Protein AF-0000000068153071 (afdb_homodimer)

pLDDT: mean 97.36, std 2.37, range [86.06, 98.94]

Secondary structure (DSSP, 8-state):
-EEEEEEE-SSSS-EEEEEEE-PPTTSPPPPSSSSGGGSSEEEE-SHHHHHHT-EEEEE-GGGEEEEE-GGGEEEE--TTS-SEEEEETTT----EEEEEEGGGTEEEEEEEGGGBSS--HHHHHHS-EEEEBGGGTBTTS--S--TT-/-EEEEEEE-SSSS-EEEEEEE-PPTTSPPPPSSSSGGGSSEEEE-SHHHHHHT--EEEE-GGGEEEEE-GGGEEEE--TTS-SEEEEETTT----EEEEEEGGGTEEEEEEEGGGBSS--HHHHHHS-EEEEBGGGTBTTS--S--TT-

InterPro domains:
  IPR006913 CENP-V/GFA domain [PF04828] (4-122)
  IPR006913 CENP-V/GFA domain [PS51891] (5-140)
  IPR011057 Mss4-like superfamily [SSF51316] (1-135)
  IPR052355 Centromere protein V-like [PTHR28620] (2-134)

Sequence (298 aa):
MKKTYHGSCHCGAVRFSANLDLAPEGKRSEAPRPGVWWTTTFRCNCSSCLKTRFWKVFVTPEDFSLLSGEEALAEYRFGERMIRHVFCRHCGVHPLGSADFEIMGGPFHAVNIACLDDATDEELANAPIVYEDGRHDAWDRSPAVTSYLMKKTYHGSCHCGAVRFSANLDLAPEGKRSEAPRPGVWWTTTFRCNCSSCLKTRFWKVFVTPEDFSLLSGEEALAEYRFGERMIRHVFCRHCGVHPLGSADFEIMGGPFHAVNIACLDDATDEELANAPIVYEDGRHDAWDRSPAVTSYL

Organism: Rhizobium meliloti (strain 1021) (NCBI:txid266834)

Solvent-accessible surface area (backbone atoms only — not comparable to full-atom values): 15727 Å² total; per-residue (Å²): 64,66,42,81,43,41,29,34,36,77,80,55,61,32,30,32,38,33,51,45,57,51,39,37,84,93,51,52,54,83,52,92,48,83,65,71,64,50,73,41,30,36,36,36,58,18,70,63,32,36,40,39,48,47,41,29,34,54,32,47,61,90,33,47,42,80,72,42,31,73,87,41,49,40,73,35,65,56,92,88,52,66,48,46,32,36,19,32,73,68,63,28,29,51,48,37,32,34,39,69,39,73,90,67,74,32,60,34,33,35,37,24,63,55,21,39,70,70,67,51,71,64,48,54,50,47,34,42,73,45,51,24,18,44,65,73,74,34,76,91,37,59,51,95,73,58,83,63,102,64,65,42,82,43,42,30,34,36,77,81,55,59,31,29,32,38,33,52,45,58,50,38,35,84,93,50,52,52,83,52,92,48,83,64,71,63,48,72,41,29,38,37,39,57,17,70,64,34,36,39,39,47,45,41,31,34,55,32,47,60,91,32,48,42,79,73,41,32,73,88,42,48,40,73,37,64,56,94,88,52,66,48,47,33,35,19,31,72,68,63,28,28,51,45,37,34,35,39,70,40,73,91,69,74,33,60,34,33,35,36,24,62,54,20,40,72,71,66,50,70,63,48,53,50,46,35,41,72,46,49,23,19,44,65,73,73,34,75,89,39,59,52,94,72,59,82,63,102

Structure (mmCIF, N/CA/C/O backbone):
data_AF-0000000068153071-model_v1
#
loop_
_entity.id
_entity.type
_entity.pdbx_description
1 polymer 'CENP-V/GFA domain-containing protein'
#
loop_
_atom_site.group_PDB
_atom_site.id
_atom_site.type_symbol
_atom_site.label_atom_id
_atom_site.label_alt_id
_atom_site.label_comp_id
_atom_site.label_asym_id
_atom_site.label_entity_id
_atom_site.label_seq_id
_atom_site.pdbx_PDB_ins_code
_atom_site.Cartn_x
_atom_site.Cartn_y
_atom_site.Cartn_z
_atom_site.occupancy
_atom_site.B_iso_or_equiv
_atom_site.auth_seq_id
_atom_site.auth_comp_id
_atom_site.auth_asym_id
_atom_site.auth_atom_id
_atom_site.pdbx_PDB_model_num
ATOM 1 N N . MET A 1 1 ? 5.262 12.5 20.797 1 86.06 1 MET A N 1
ATOM 2 C CA . MET A 1 1 ? 6.238 13.57 20.594 1 86.06 1 MET A CA 1
ATOM 3 C C . MET A 1 1 ? 6.551 13.75 19.109 1 86.06 1 MET A C 1
ATOM 5 O O . MET A 1 1 ? 6.867 12.781 18.422 1 86.06 1 MET A O 1
ATOM 9 N N . LYS A 1 2 ? 6.418 14.969 18.734 1 93.25 2 LYS A N 1
ATOM 10 C CA . LYS A 1 2 ? 6.75 15.352 17.359 1 93.25 2 LYS A CA 1
ATOM 11 C C . LYS A 1 2 ? 8.25 15.211 17.094 1 93.25 2 LYS A C 1
ATOM 13 O O . LYS A 1 2 ? 9.062 15.625 17.922 1 93.25 2 LYS A O 1
ATOM 18 N N . LYS A 1 3 ? 8.656 14.578 16.062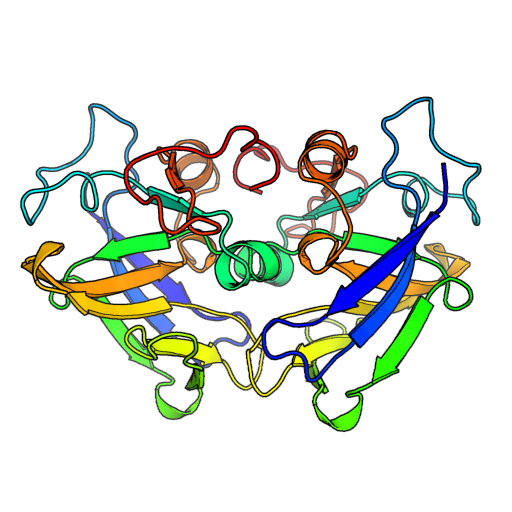 1 96.12 3 LYS A N 1
ATOM 19 C CA . LYS A 1 3 ? 10.055 14.477 15.664 1 96.12 3 LYS A CA 1
ATOM 20 C C . LYS A 1 3 ? 10.211 14.539 14.148 1 96.12 3 LYS A C 1
ATOM 22 O O . LYS A 1 3 ? 9.234 14.406 13.414 1 96.12 3 LYS A O 1
ATOM 27 N N . THR A 1 4 ? 11.469 14.867 13.742 1 98.44 4 THR A N 1
ATOM 28 C CA . THR A 1 4 ? 11.766 14.906 12.32 1 98.44 4 THR A CA 1
ATOM 29 C C . THR A 1 4 ? 12.023 13.5 11.781 1 98.44 4 THR A C 1
ATOM 31 O O . THR A 1 4 ? 12.852 12.766 12.32 1 98.44 4 THR A O 1
ATOM 34 N N . TYR A 1 5 ? 11.297 13.141 10.789 1 98.81 5 TYR A N 1
ATOM 35 C CA . TYR A 1 5 ? 11.516 11.906 10.047 1 98.81 5 TYR A CA 1
ATOM 36 C C . TYR A 1 5 ? 11.992 12.195 8.625 1 98.81 5 TYR A C 1
ATOM 38 O O . TYR A 1 5 ? 11.727 13.266 8.086 1 98.81 5 TYR A O 1
ATOM 46 N N . HIS A 1 6 ? 12.688 11.289 8.102 1 98.94 6 HIS A N 1
ATOM 47 C CA . HIS A 1 6 ? 13.062 11.297 6.695 1 98.94 6 HIS A CA 1
ATOM 48 C C . HIS A 1 6 ? 12.422 10.133 5.945 1 98.94 6 HIS A C 1
ATOM 50 O O . HIS A 1 6 ? 12.258 9.039 6.504 1 98.94 6 HIS A O 1
ATOM 56 N N . GLY A 1 7 ? 12.039 10.414 4.707 1 98.88 7 GLY A N 1
ATOM 57 C CA . GLY A 1 7 ? 11.422 9.383 3.885 1 98.88 7 GLY A CA 1
ATOM 58 C C . GLY A 1 7 ? 11.82 9.477 2.422 1 98.88 7 GLY A C 1
ATOM 59 O O . GLY A 1 7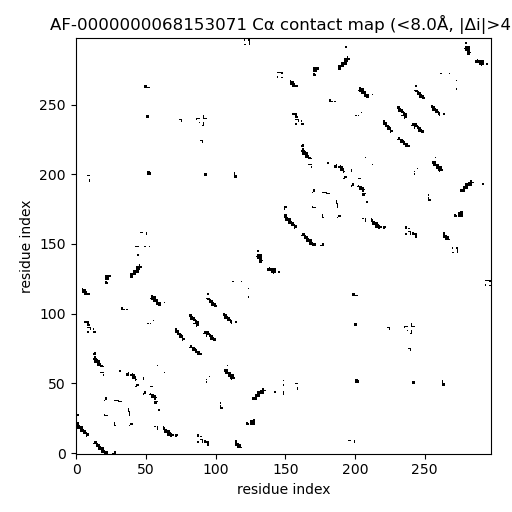 ? 12.477 10.43 2.01 1 98.88 7 GLY A O 1
ATOM 60 N N . SER A 1 8 ? 11.43 8.461 1.688 1 98.94 8 SER A N 1
ATOM 61 C CA . SER A 1 8 ? 11.734 8.398 0.261 1 98.94 8 SER A CA 1
ATOM 62 C C . SER A 1 8 ? 10.836 7.387 -0.449 1 98.94 8 SER A C 1
ATOM 64 O O . SER A 1 8 ? 10.195 6.559 0.198 1 98.94 8 SER A O 1
ATOM 66 N N . CYS A 1 9 ? 10.844 7.535 -1.775 1 98.94 9 CYS A N 1
ATOM 67 C CA . CYS A 1 9 ? 10.336 6.414 -2.559 1 98.94 9 CYS A CA 1
ATOM 68 C C . CYS A 1 9 ? 11.328 5.25 -2.547 1 98.94 9 CYS A C 1
ATOM 70 O O . CYS A 1 9 ? 12.32 5.285 -1.826 1 98.94 9 CYS A O 1
ATOM 72 N N . HIS A 1 10 ? 11.086 4.234 -3.254 1 98.94 10 HIS A N 1
ATOM 73 C CA . HIS A 1 10 ? 11.922 3.047 -3.135 1 98.94 10 HIS A CA 1
ATOM 74 C C . HIS A 1 10 ? 13.242 3.229 -3.877 1 98.94 10 HIS A C 1
ATOM 76 O O . HIS A 1 10 ? 14.297 2.809 -3.393 1 98.94 10 HIS A O 1
ATOM 82 N N . CYS A 1 11 ? 13.203 3.818 -5.098 1 98.88 11 CYS A N 1
ATOM 83 C CA . CYS A 1 11 ? 14.406 3.945 -5.91 1 98.88 11 CYS A CA 1
ATOM 84 C C . CYS A 1 11 ? 15.297 5.066 -5.391 1 98.88 11 CYS A C 1
ATOM 86 O O . CYS A 1 11 ? 16.453 5.188 -5.801 1 98.88 11 CYS A O 1
ATOM 88 N N . GLY A 1 12 ? 14.758 5.926 -4.59 1 98.75 12 GLY A N 1
ATOM 89 C CA . GLY A 1 12 ? 15.562 6.965 -3.967 1 98.75 12 GLY A CA 1
ATOM 90 C C . GLY A 1 12 ? 15.508 8.289 -4.711 1 98.75 12 GLY A C 1
ATOM 91 O O . GLY A 1 12 ? 16.078 9.281 -4.258 1 98.75 12 GLY A O 1
ATOM 92 N N . ALA A 1 13 ? 14.766 8.414 -5.797 1 98.88 13 ALA A N 1
ATOM 93 C CA . ALA A 1 13 ? 14.688 9.648 -6.57 1 98.88 13 ALA A CA 1
ATOM 94 C C . ALA A 1 13 ? 13.961 10.742 -5.781 1 98.88 13 ALA A C 1
ATOM 96 O O . ALA A 1 13 ? 14.336 11.914 -5.855 1 98.88 13 ALA A O 1
ATOM 97 N N . VAL A 1 14 ? 12.961 10.383 -5.055 1 98.94 14 VAL A N 1
ATOM 98 C CA . VAL A 1 14 ? 12.172 11.312 -4.258 1 98.94 14 VAL A CA 1
ATOM 99 C C . VAL A 1 14 ? 12.539 11.172 -2.781 1 98.94 14 VAL A C 1
ATOM 101 O O . VAL A 1 14 ? 12.484 10.07 -2.223 1 98.94 14 VAL A O 1
ATOM 104 N N . ARG A 1 15 ? 12.938 12.188 -2.166 1 98.94 15 ARG A N 1
ATOM 105 C CA . ARG A 1 15 ? 13.258 12.234 -0.743 1 98.94 15 ARG A CA 1
ATOM 106 C C . ARG A 1 15 ? 12.57 13.414 -0.062 1 98.94 15 ARG A C 1
ATOM 108 O O . ARG A 1 15 ? 12.453 14.492 -0.643 1 98.94 15 ARG A O 1
ATOM 115 N N . PHE A 1 16 ? 12.148 13.18 1.17 1 98.94 16 PHE A N 1
ATOM 116 C CA . PHE A 1 16 ? 11.469 14.242 1.912 1 98.94 16 PHE A CA 1
ATOM 117 C C . PHE A 1 16 ? 11.805 14.156 3.396 1 98.94 16 PHE A C 1
ATOM 119 O O . PHE A 1 16 ? 12.375 13.164 3.855 1 98.94 16 PHE A O 1
ATOM 126 N N . SER A 1 17 ? 11.562 15.211 4.113 1 98.94 17 SER A N 1
ATOM 127 C CA . SER A 1 17 ? 11.531 15.258 5.574 1 98.94 17 SER A CA 1
ATOM 128 C C . SER A 1 17 ? 10.195 15.789 6.082 1 98.94 17 SER A C 1
ATOM 130 O O . SER A 1 17 ? 9.539 16.578 5.406 1 98.94 17 SER A O 1
ATOM 132 N N . ALA A 1 18 ? 9.789 15.297 7.211 1 98.81 18 ALA A N 1
ATOM 133 C CA . ALA A 1 18 ? 8.539 15.734 7.828 1 98.81 18 ALA A CA 1
ATOM 134 C C . ALA A 1 18 ? 8.641 15.711 9.352 1 98.81 18 ALA A C 1
ATOM 136 O O . ALA A 1 18 ? 9.234 14.789 9.922 1 98.81 18 ALA A O 1
ATOM 137 N N . ASN A 1 19 ? 8.148 16.734 9.906 1 98.38 19 ASN A N 1
ATOM 138 C CA . ASN A 1 19 ? 7.914 16.719 11.344 1 98.38 19 ASN A CA 1
ATOM 139 C C . ASN A 1 19 ? 6.574 16.078 11.695 1 98.38 19 ASN A C 1
ATOM 141 O O . ASN A 1 19 ? 5.52 16.672 11.438 1 98.38 19 ASN A O 1
ATOM 145 N N . LEU A 1 20 ? 6.613 14.859 12.273 1 96.56 20 LEU A N 1
ATOM 146 C CA . LEU A 1 20 ? 5.43 14.055 12.531 1 96.56 20 LEU A CA 1
ATOM 147 C C . LEU A 1 20 ? 5.391 13.602 13.992 1 96.56 20 LEU A C 1
ATOM 149 O O . LEU A 1 20 ? 6.422 13.578 14.664 1 96.56 20 LEU A O 1
ATOM 153 N N . ASP A 1 21 ? 4.27 13.336 14.375 1 96.44 21 ASP A N 1
ATOM 154 C CA . ASP A 1 21 ? 4.039 12.711 15.672 1 96.44 21 ASP A CA 1
ATOM 155 C C . ASP A 1 21 ? 3.385 11.344 15.523 1 96.44 21 ASP A C 1
ATOM 157 O O . ASP A 1 21 ? 2.203 11.25 15.18 1 96.44 21 ASP A O 1
ATOM 161 N N . LEU A 1 22 ? 4.137 10.219 15.789 1 97 22 LEU A N 1
ATOM 162 C CA . LEU A 1 22 ? 3.617 8.859 15.68 1 97 22 LEU A CA 1
ATOM 163 C C . LEU A 1 22 ? 3.404 8.242 17.062 1 97 22 LEU A C 1
ATOM 165 O O . LEU A 1 22 ? 3.15 7.043 17.172 1 97 22 LEU A O 1
ATOM 169 N N . ALA A 1 23 ? 3.527 9.047 18.078 1 96.06 23 ALA A N 1
ATOM 170 C CA . ALA A 1 23 ? 3.379 8.531 19.438 1 96.06 23 ALA A CA 1
ATOM 171 C C . ALA A 1 23 ? 1.978 7.969 19.656 1 96.06 23 ALA A C 1
ATOM 173 O O . ALA A 1 23 ? 1.013 8.422 19.047 1 96.06 23 ALA A O 1
ATOM 174 N N . PRO A 1 24 ? 1.949 6.957 20.516 1 92.75 24 PRO A N 1
ATOM 175 C CA . PRO A 1 24 ? 0.624 6.422 20.844 1 92.75 24 PRO A CA 1
ATOM 176 C C . PRO A 1 24 ? -0.293 7.461 21.484 1 92.75 24 PRO A C 1
ATOM 178 O O . PRO A 1 24 ? 0.172 8.523 21.906 1 92.75 24 PRO A O 1
ATOM 181 N N . GLU A 1 25 ? -1.512 7.031 21.438 1 87.12 25 GLU A N 1
ATOM 182 C CA . GLU A 1 25 ? -2.504 7.891 22.078 1 87.12 25 GLU A CA 1
ATOM 183 C C . GLU A 1 25 ? -2.094 8.234 23.5 1 87.12 25 GLU A C 1
ATOM 185 O O . GLU A 1 25 ? -1.627 7.375 24.25 1 87.12 25 GLU A O 1
ATOM 190 N N . GLY A 1 26 ? -2.297 9.492 23.906 1 87.56 26 GLY A N 1
ATOM 191 C CA . GLY A 1 26 ? -1.958 9.945 25.234 1 87.56 26 GLY A CA 1
ATOM 192 C C . GLY A 1 26 ? -0.555 10.516 25.344 1 87.56 26 GLY A C 1
ATOM 193 O O . GLY A 1 26 ? -0.227 11.203 26.312 1 87.56 26 GLY A O 1
ATOM 194 N N . LYS A 1 27 ? 0.268 10.258 24.422 1 92.56 27 LYS A N 1
ATOM 195 C CA . LYS A 1 27 ? 1.644 10.742 24.438 1 92.56 27 LYS A CA 1
ATOM 196 C C . LYS A 1 27 ? 1.922 11.664 23.266 1 92.56 27 LYS A C 1
ATOM 198 O O . LYS A 1 27 ? 3.072 12.016 23 1 92.56 27 LYS A O 1
ATOM 203 N N . ARG A 1 28 ? 0.886 12 22.609 1 92.88 28 ARG A N 1
ATOM 204 C CA . ARG A 1 28 ? 1.016 12.82 21.406 1 92.88 28 ARG A CA 1
ATOM 205 C C . ARG A 1 28 ? 1.208 14.289 21.766 1 92.88 28 ARG A C 1
ATOM 207 O O . ARG A 1 28 ? 0.73 14.75 22.812 1 92.88 28 ARG A O 1
ATOM 214 N N . SER A 1 29 ? 1.901 14.93 20.859 1 94.31 29 SER A N 1
ATOM 215 C CA . SER A 1 29 ? 2.068 16.375 20.984 1 94.31 29 SER A CA 1
ATOM 216 C C . SER A 1 29 ? 0.762 17.109 20.719 1 94.31 29 SER A C 1
ATOM 218 O O . SER A 1 29 ? -0.196 16.516 20.219 1 94.31 29 SER A O 1
ATOM 220 N N . GLU A 1 30 ? 0.743 18.391 21.078 1 93.31 30 GLU A N 1
ATOM 221 C CA . GLU A 1 30 ? -0.398 19.234 20.75 1 93.31 30 GLU A CA 1
ATOM 222 C C . GLU A 1 30 ? -0.598 19.328 19.234 1 93.31 30 GLU A C 1
ATOM 224 O O . GLU A 1 30 ? 0.366 19.5 18.484 1 93.31 30 GLU A O 1
ATOM 229 N N . ALA A 1 31 ? -1.832 19.25 18.844 1 94.44 31 ALA A N 1
ATOM 230 C CA . ALA A 1 31 ? -2.158 19.359 17.422 1 94.44 31 ALA A CA 1
ATOM 231 C C . ALA A 1 31 ? -1.848 20.766 16.891 1 94.44 31 ALA A C 1
ATOM 233 O O . ALA A 1 31 ? -2.109 21.766 17.562 1 94.44 31 ALA A O 1
ATOM 234 N N . PRO A 1 32 ? -1.309 20.844 15.695 1 94.94 32 PRO A N 1
ATOM 235 C CA . PRO A 1 32 ? -0.985 22.172 15.141 1 94.94 32 PRO A CA 1
ATOM 236 C C . PRO A 1 32 ? -2.227 22.953 14.734 1 94.94 32 PRO A C 1
ATOM 238 O O . PRO A 1 32 ? -2.176 24.188 14.625 1 94.94 32 PRO A O 1
ATOM 241 N N . ARG A 1 33 ? -3.256 22.281 14.422 1 96.25 33 ARG A N 1
ATOM 242 C CA . ARG A 1 33 ? -4.562 22.844 14.086 1 96.25 33 ARG A CA 1
ATOM 243 C C . ARG A 1 33 ? -5.684 22.062 14.766 1 96.25 33 ARG A C 1
ATOM 245 O O . ARG A 1 33 ? -5.496 20.906 15.148 1 96.25 33 ARG A O 1
ATOM 252 N N . PRO A 1 34 ? -6.777 22.766 14.953 1 93.62 34 PRO A N 1
ATOM 253 C CA . PRO A 1 34 ? -7.902 22.016 15.523 1 93.62 34 PRO A CA 1
ATOM 254 C C . PRO A 1 34 ? -8.359 20.859 14.633 1 9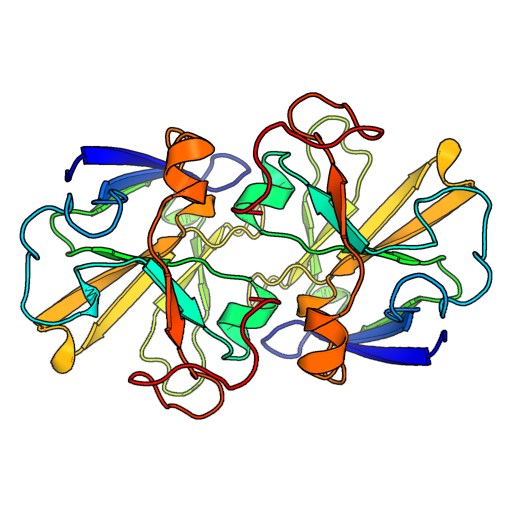3.62 34 PRO A C 1
ATOM 256 O O . PRO A 1 34 ? -8.188 20.922 13.414 1 93.62 34 PRO A O 1
ATOM 259 N N . GLY A 1 35 ? -8.914 19.812 15.273 1 91.31 35 GLY A N 1
ATOM 260 C CA . GLY A 1 35 ? -9.445 18.688 14.539 1 91.31 35 GLY A CA 1
ATOM 261 C C . GLY A 1 35 ? -8.711 17.391 14.82 1 91.31 35 GLY A C 1
ATOM 262 O O . GLY A 1 35 ? -7.539 17.406 15.211 1 91.31 35 GLY A O 1
ATOM 263 N N . VAL A 1 36 ? -9.297 16.297 14.562 1 89.94 36 VAL A N 1
ATOM 264 C CA . VAL A 1 36 ? -8.758 14.977 14.891 1 89.94 36 VAL A CA 1
ATOM 265 C C . VAL A 1 36 ? -7.703 14.578 13.852 1 89.94 36 VAL A C 1
ATOM 267 O O . VAL A 1 36 ? -6.883 13.695 14.102 1 89.94 36 VAL A O 1
ATOM 270 N N . TRP A 1 37 ? -7.68 15.266 12.766 1 93.5 37 TRP A N 1
ATOM 271 C CA . TRP A 1 37 ? -6.848 14.891 11.625 1 93.5 37 TRP A CA 1
ATOM 272 C C . TRP A 1 37 ? -5.367 15.094 11.945 1 93.5 37 TRP A C 1
ATOM 274 O O . TRP A 1 37 ? -4.504 14.477 11.32 1 93.5 37 TRP A O 1
ATOM 284 N N . TRP A 1 38 ? -5.129 15.844 13 1 94.62 38 TRP A N 1
ATOM 285 C CA . TRP A 1 38 ? -3.75 16.219 13.312 1 94.62 38 TRP A CA 1
ATOM 286 C C . TRP A 1 38 ? -3.229 15.414 14.5 1 94.62 38 TRP A C 1
ATOM 288 O O . TRP A 1 38 ? -2.119 15.656 14.984 1 94.62 38 TRP A O 1
ATOM 298 N N . THR A 1 39 ? -4.023 14.398 14.953 1 93.44 39 THR A N 1
ATOM 299 C CA . THR A 1 39 ? -3.682 13.75 16.219 1 93.44 39 THR A CA 1
ATOM 300 C C . THR A 1 39 ? -3.572 12.242 16.031 1 93.44 39 THR A C 1
ATOM 302 O O . THR A 1 39 ? -3.533 11.492 17.016 1 93.44 39 THR A O 1
ATOM 305 N N . THR A 1 40 ? -3.52 11.781 14.766 1 96.44 40 THR A N 1
ATOM 306 C CA . THR A 1 40 ? -3.521 10.344 14.531 1 96.44 40 THR A CA 1
ATOM 307 C C . THR A 1 40 ? -3.029 10.031 13.117 1 96.44 40 THR A C 1
ATOM 309 O O . THR A 1 40 ? -2.631 10.93 12.375 1 96.44 40 THR A O 1
ATOM 312 N N . THR A 1 41 ? -2.898 8.82 12.781 1 97.75 41 THR A N 1
ATOM 313 C CA . THR A 1 41 ? -2.748 8.344 11.406 1 97.75 41 THR A CA 1
ATOM 314 C C . THR A 1 41 ? -4.066 7.773 10.891 1 97.75 41 THR A C 1
ATOM 316 O O . THR A 1 41 ? -5.008 7.574 11.656 1 97.75 41 THR A O 1
ATOM 319 N N . PHE A 1 42 ? -4.086 7.586 9.523 1 98.44 42 PHE A N 1
ATOM 320 C CA . PHE A 1 42 ? -5.359 7.18 8.945 1 98.44 42 PHE A CA 1
ATOM 321 C C . PHE A 1 42 ? -5.164 6.059 7.93 1 98.44 42 PHE A C 1
ATOM 323 O O . PHE A 1 42 ? -4.199 6.074 7.16 1 98.44 42 PHE A O 1
ATOM 330 N N . ARG A 1 43 ? -6.102 5.156 7.934 1 98.69 43 ARG A N 1
ATOM 331 C CA . ARG A 1 43 ? -6.336 4.203 6.855 1 98.69 43 ARG A CA 1
ATOM 332 C C . ARG A 1 43 ? -7.777 4.277 6.359 1 98.69 43 ARG A C 1
ATOM 334 O O . ARG A 1 43 ? -8.703 4.43 7.156 1 98.69 43 ARG A O 1
ATOM 341 N N . CYS A 1 44 ? -7.93 4.242 5.078 1 98.5 44 CYS A N 1
ATOM 342 C CA . CYS A 1 44 ? -9.211 4.547 4.453 1 98.5 44 CYS A CA 1
ATOM 343 C C . CYS A 1 44 ? -9.609 3.451 3.469 1 98.5 44 CYS A C 1
ATOM 345 O O . CYS A 1 44 ? -8.75 2.838 2.834 1 98.5 44 CYS A O 1
ATOM 347 N N . ASN A 1 45 ? -10.922 3.256 3.264 1 98.69 45 ASN A N 1
ATOM 348 C CA . ASN A 1 45 ? -11.367 2.207 2.352 1 98.69 45 ASN A CA 1
ATOM 349 C C . ASN A 1 45 ? -11.828 2.781 1.017 1 98.69 45 ASN A C 1
ATOM 351 O O . ASN A 1 45 ? -12.531 2.109 0.257 1 98.69 45 ASN A O 1
ATOM 355 N N . CYS A 1 46 ? -11.523 4.023 0.719 1 98.12 46 CYS A N 1
ATOM 356 C CA . CYS A 1 46 ? -11.82 4.469 -0.639 1 98.12 46 CYS A CA 1
ATOM 357 C C . CYS A 1 46 ? -11.008 3.68 -1.659 1 98.12 46 CYS A C 1
ATOM 359 O O . CYS A 1 46 ? -10.031 3.016 -1.303 1 98.12 46 CYS A O 1
ATOM 361 N N . SER A 1 47 ? -11.352 3.762 -2.904 1 98.25 47 SER A N 1
ATOM 362 C CA . SER A 1 47 ? -10.766 2.889 -3.914 1 98.25 47 SER A CA 1
ATOM 363 C C . SER A 1 47 ? -9.273 3.158 -4.078 1 98.25 47 SER A C 1
ATOM 365 O O . SER A 1 47 ? -8.477 2.223 -4.188 1 98.25 47 SER A O 1
ATOM 367 N N . SER A 1 48 ? -8.867 4.402 -4.035 1 98.56 48 SER A N 1
ATOM 368 C CA . SER A 1 48 ? -7.461 4.738 -4.242 1 98.56 48 SER A CA 1
ATOM 369 C C . SER A 1 48 ? -6.613 4.316 -3.045 1 98.56 48 SER A C 1
ATOM 371 O O . SER A 1 48 ? -5.57 3.68 -3.213 1 98.56 48 SER A O 1
ATOM 373 N N . CYS A 1 49 ? -7.07 4.609 -1.834 1 98.62 49 CYS A N 1
ATOM 374 C CA . CYS A 1 49 ? -6.332 4.234 -0.633 1 98.62 49 CYS A CA 1
ATOM 375 C C . CYS A 1 49 ? -6.27 2.719 -0.488 1 98.62 49 CYS A C 1
ATOM 377 O O . CYS A 1 49 ? -5.25 2.176 -0.052 1 98.62 49 CYS A O 1
ATOM 379 N N . LEU A 1 50 ? -7.371 2.072 -0.834 1 98.69 50 LEU A N 1
ATOM 380 C CA . LEU A 1 50 ? -7.395 0.618 -0.722 1 98.69 50 LEU A CA 1
ATOM 381 C C . LEU A 1 50 ? -6.379 -0.018 -1.663 1 98.69 50 LEU A C 1
ATOM 383 O O . LEU A 1 50 ? -5.539 -0.813 -1.233 1 98.69 50 LEU A O 1
ATOM 387 N N . LYS A 1 51 ? -6.332 0.411 -2.912 1 98.88 51 LYS A N 1
ATOM 388 C CA . LYS A 1 51 ? -5.48 -0.216 -3.916 1 98.88 51 LYS A CA 1
ATOM 389 C C . LYS A 1 51 ? -4.012 0.115 -3.674 1 98.88 51 LYS A C 1
ATOM 391 O O . LYS A 1 51 ? -3.123 -0.607 -4.133 1 98.88 51 LYS A O 1
ATOM 396 N N . THR A 1 52 ? -3.744 1.208 -2.932 1 98.81 52 THR A N 1
ATOM 397 C CA . THR A 1 52 ? -2.367 1.576 -2.619 1 98.81 52 THR A CA 1
ATOM 398 C C . THR A 1 52 ? -2.027 1.221 -1.176 1 98.81 52 THR A C 1
ATOM 400 O O . THR A 1 52 ? -0.874 1.343 -0.756 1 98.81 52 THR A O 1
ATOM 403 N N . ARG A 1 53 ? -3.045 0.818 -0.469 1 98.75 53 ARG A N 1
ATOM 404 C CA . ARG A 1 53 ? -2.945 0.645 0.977 1 98.75 53 ARG A CA 1
ATOM 405 C C . ARG A 1 53 ? -2.18 1.798 1.615 1 98.75 53 ARG A C 1
ATOM 407 O O . ARG A 1 53 ? -1.252 1.576 2.396 1 98.75 53 ARG A O 1
ATOM 414 N N . PHE A 1 54 ? -2.613 2.969 1.252 1 98.88 54 PHE A N 1
ATOM 415 C CA . PHE A 1 54 ? -2.006 4.219 1.695 1 98.88 54 PHE A CA 1
ATOM 416 C C . PHE A 1 54 ? -2.223 4.422 3.189 1 98.88 54 PHE A C 1
ATOM 418 O O . PHE A 1 54 ? -3.342 4.289 3.686 1 98.88 54 PHE A O 1
ATOM 425 N N . TRP A 1 55 ? -1.156 4.652 3.904 1 98.88 55 TRP A N 1
ATOM 426 C CA . TRP A 1 55 ? -1.168 4.91 5.34 1 98.88 55 TRP A CA 1
ATOM 427 C C . TRP A 1 55 ? -0.685 6.324 5.641 1 98.88 55 TRP A C 1
ATOM 429 O O . TRP A 1 55 ? 0.519 6.594 5.625 1 98.88 55 TRP A O 1
ATOM 439 N N . LYS A 1 56 ? -1.661 7.234 5.934 1 98.5 56 LYS A N 1
ATOM 440 C CA . LYS A 1 56 ? -1.333 8.656 5.887 1 98.5 56 LYS A CA 1
ATOM 441 C C . LYS A 1 56 ? -1.337 9.266 7.285 1 98.5 56 LYS A C 1
ATOM 443 O O . LYS A 1 56 ? -2.061 8.805 8.172 1 98.5 56 LYS A O 1
ATOM 448 N N . VAL A 1 57 ? -0.576 10.273 7.461 1 98.5 57 VAL A N 1
ATOM 449 C CA . VAL A 1 57 ? -0.602 11.266 8.531 1 98.5 57 VAL A CA 1
ATOM 450 C C . VAL A 1 57 ? -0.583 12.672 7.93 1 98.5 57 VAL A C 1
ATOM 452 O O . VAL A 1 57 ? 0.128 12.93 6.957 1 98.5 57 VAL A O 1
ATOM 455 N N . PHE A 1 58 ? -1.355 13.5 8.445 1 98.31 58 PHE A N 1
ATOM 456 C CA . PHE A 1 58 ? -1.44 14.852 7.91 1 98.31 58 PHE A CA 1
ATOM 457 C C . PHE A 1 58 ? -0.427 15.766 8.586 1 98.31 58 PHE A C 1
ATOM 459 O O . PHE A 1 58 ? -0.264 15.719 9.812 1 98.31 58 PHE A O 1
ATOM 466 N N . VAL A 1 59 ? 0.198 16.578 7.801 1 98.38 59 VAL A N 1
ATOM 467 C CA . VAL A 1 59 ? 1.137 17.562 8.32 1 98.38 59 VAL A CA 1
ATOM 468 C C . VAL A 1 59 ? 0.909 18.906 7.625 1 98.38 59 VAL A C 1
ATOM 470 O O . VAL A 1 59 ? 0.466 18.953 6.477 1 98.38 59 VAL A O 1
ATOM 473 N N . THR A 1 60 ? 1.215 19.953 8.289 1 98.19 60 THR A N 1
ATOM 474 C CA . THR A 1 60 ? 1.151 21.281 7.699 1 98.19 60 THR A CA 1
ATOM 475 C C . THR A 1 60 ? 2.299 21.5 6.711 1 98.19 60 THR A C 1
ATOM 477 O O . THR A 1 60 ? 3.297 20.766 6.754 1 98.19 60 THR A O 1
ATOM 480 N N . PRO A 1 61 ? 2.148 22.438 5.797 1 98.25 61 PRO A N 1
ATOM 481 C CA . PRO A 1 61 ? 3.236 22.719 4.855 1 98.25 61 PRO A CA 1
ATOM 482 C C . PRO A 1 61 ? 4.551 23.047 5.555 1 98.25 61 PRO A C 1
ATOM 484 O O . PRO A 1 61 ? 5.625 22.703 5.059 1 98.25 61 PRO A O 1
ATOM 487 N N . GLU A 1 62 ? 4.527 23.641 6.738 1 97.81 62 GLU A N 1
ATOM 488 C CA . GLU A 1 62 ? 5.73 24.016 7.477 1 97.81 62 GLU A CA 1
ATOM 489 C C . GLU A 1 62 ? 6.449 22.781 8.023 1 97.81 62 GLU A C 1
ATOM 491 O O . GLU A 1 62 ? 7.648 22.844 8.305 1 97.81 62 GLU A O 1
ATOM 496 N N . ASP A 1 63 ? 5.707 21.719 8.148 1 98.31 63 ASP A N 1
ATOM 497 C CA . ASP A 1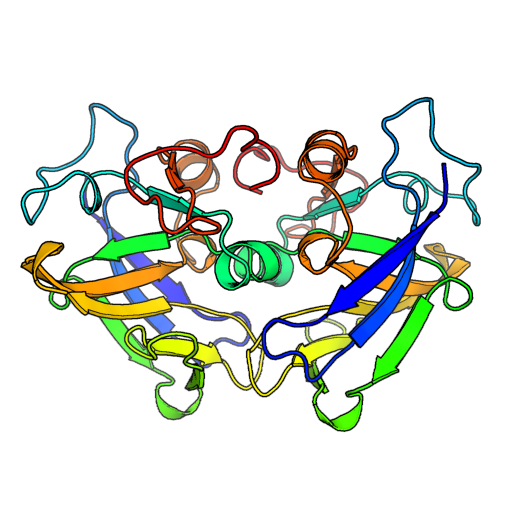 63 ? 6.254 20.5 8.742 1 98.31 63 ASP A CA 1
ATOM 498 C C . ASP A 1 63 ? 6.672 19.5 7.672 1 98.31 63 ASP A C 1
ATOM 500 O O . ASP A 1 63 ? 6.988 18.344 7.98 1 98.31 63 ASP A O 1
ATOM 504 N N . PHE A 1 64 ? 6.668 19.922 6.41 1 98.81 64 PHE A N 1
ATOM 505 C CA . PHE A 1 64 ? 7.055 19.047 5.316 1 98.81 64 PHE A CA 1
ATOM 506 C C . PHE A 1 64 ? 8.062 19.734 4.398 1 98.81 64 PHE A C 1
ATOM 508 O O . PHE A 1 64 ? 7.926 20.906 4.094 1 98.81 64 PHE A O 1
ATOM 515 N N . SER A 1 65 ? 9.07 18.938 3.926 1 98.88 65 SER A N 1
ATOM 516 C CA . SER A 1 65 ? 10.023 19.406 2.924 1 98.88 65 SER A CA 1
ATOM 517 C C . SER A 1 65 ? 10.336 18.328 1.903 1 98.88 65 SER A C 1
ATOM 519 O O . SER A 1 65 ? 10.766 17.234 2.27 1 98.88 65 SER A O 1
ATOM 521 N N . LEU A 1 66 ? 10.086 18.609 0.679 1 98.88 66 LEU A N 1
ATOM 522 C CA . LEU A 1 66 ? 10.617 17.781 -0.393 1 98.88 66 LEU A CA 1
ATOM 523 C C . LEU A 1 66 ? 12.094 18.047 -0.621 1 98.88 66 LEU A C 1
ATOM 525 O O . LEU A 1 66 ? 12.469 19.141 -1.056 1 98.88 66 LEU A O 1
ATOM 529 N N . LEU A 1 67 ? 12.875 17.141 -0.342 1 98.88 67 LEU A N 1
ATOM 530 C CA . LEU A 1 67 ? 14.32 17.328 -0.365 1 98.88 67 LEU A CA 1
ATOM 531 C C . LEU A 1 67 ? 14.875 17.141 -1.771 1 98.88 67 LEU A C 1
ATOM 533 O O . LEU A 1 67 ? 15.852 17.781 -2.156 1 98.88 67 LEU A O 1
ATOM 537 N N . SER A 1 68 ? 14.328 16.234 -2.568 1 98.81 68 SER A N 1
ATOM 538 C CA . SER A 1 68 ? 14.734 15.977 -3.947 1 98.81 68 SER A CA 1
ATOM 539 C C . SER A 1 68 ? 13.656 15.211 -4.707 1 98.81 68 SER A C 1
ATOM 541 O O . SER A 1 68 ? 12.789 14.586 -4.098 1 98.81 68 SER A O 1
ATOM 543 N N . GLY A 1 69 ? 13.672 15.344 -6.047 1 98.75 69 GLY A N 1
ATOM 544 C CA . GLY A 1 69 ? 12.93 14.438 -6.898 1 98.75 69 GLY A CA 1
ATOM 545 C C . GLY A 1 69 ? 11.594 14.992 -7.352 1 98.75 69 GLY A C 1
ATOM 546 O O . GLY A 1 69 ? 10.688 14.242 -7.711 1 98.75 69 GLY A O 1
ATOM 547 N N . GLU A 1 70 ? 11.461 16.266 -7.195 1 98.62 70 GLU A N 1
ATOM 548 C CA . GLU A 1 70 ? 10.227 16.859 -7.715 1 98.62 70 GLU A CA 1
ATOM 549 C C . GLU A 1 70 ? 9.977 16.438 -9.156 1 98.62 70 GLU A C 1
ATOM 551 O O . GLU A 1 70 ? 8.844 16.125 -9.531 1 98.62 70 GLU A O 1
ATOM 556 N N . GLU A 1 71 ? 11 16.328 -9.945 1 98.44 71 GLU A N 1
ATOM 557 C CA . GLU A 1 71 ? 10.891 16 -11.359 1 98.44 71 GLU A CA 1
ATOM 558 C C . GLU A 1 71 ? 10.531 14.531 -11.562 1 98.44 71 GLU A C 1
ATOM 560 O O . GLU A 1 71 ? 10.117 14.133 -12.648 1 98.44 71 GLU A O 1
ATOM 565 N N . ALA A 1 72 ? 10.703 13.75 -10.555 1 98.88 72 ALA A N 1
ATOM 566 C CA . ALA A 1 72 ? 10.414 12.32 -10.633 1 98.88 72 ALA A CA 1
ATOM 567 C C . ALA A 1 72 ? 8.969 12.031 -10.219 1 98.88 72 ALA A C 1
ATOM 569 O O . ALA A 1 72 ? 8.5 10.898 -10.344 1 98.88 72 ALA A O 1
ATOM 570 N N . LEU A 1 73 ? 8.266 13.039 -9.773 1 98.88 73 LEU A N 1
ATOM 571 C CA . LEU A 1 73 ? 6.898 12.836 -9.305 1 98.88 73 LEU A CA 1
ATOM 572 C C . LEU A 1 73 ? 5.906 12.969 -10.453 1 98.88 73 LEU A C 1
ATOM 574 O O . LEU A 1 73 ? 5.941 13.945 -11.203 1 98.88 73 LEU A O 1
ATOM 578 N N . ALA A 1 74 ? 5.145 11.961 -10.609 1 98.81 74 ALA A N 1
ATOM 579 C CA . ALA A 1 74 ? 3.961 12.039 -11.461 1 98.81 74 ALA A CA 1
ATOM 580 C C . ALA A 1 74 ? 2.717 12.367 -10.641 1 98.81 74 ALA A C 1
ATOM 582 O O . ALA A 1 74 ? 2.59 11.922 -9.5 1 98.81 74 ALA A O 1
ATOM 583 N N . GLU A 1 75 ? 1.854 13.109 -11.195 1 98.81 75 GLU A N 1
ATOM 584 C CA . GLU A 1 75 ? 0.633 13.531 -10.516 1 98.81 75 GLU A CA 1
ATOM 585 C C . GLU A 1 75 ? -0.579 12.758 -11.023 1 98.81 75 GLU A C 1
ATOM 587 O O . GLU A 1 75 ? -0.692 12.5 -12.227 1 98.81 75 GLU A O 1
ATOM 592 N N . TYR A 1 76 ? -1.438 12.398 -10.164 1 98.81 76 TYR A N 1
ATOM 593 C CA . TYR A 1 76 ? -2.705 11.742 -10.469 1 98.81 76 TYR A CA 1
ATOM 594 C C . TYR A 1 76 ? -3.84 12.336 -9.641 1 98.81 76 TYR A C 1
ATOM 596 O O . TYR A 1 76 ? -3.768 12.375 -8.414 1 98.81 76 TYR A O 1
ATOM 604 N N . ARG A 1 77 ? -4.836 12.789 -10.312 1 98.5 77 ARG A N 1
ATOM 605 C CA . ARG A 1 77 ? -6.035 13.32 -9.672 1 98.5 77 ARG A CA 1
ATOM 606 C C . ARG A 1 77 ? -7.285 12.586 -10.164 1 98.5 77 ARG A C 1
ATOM 608 O O . ARG A 1 77 ? -7.352 12.172 -11.32 1 98.5 77 ARG A O 1
ATOM 615 N N . PHE A 1 78 ? -8.25 12.531 -9.359 1 97.94 78 PHE A N 1
ATOM 616 C CA . PHE A 1 78 ? -9.492 11.859 -9.695 1 97.94 78 PHE A CA 1
ATOM 617 C C . PHE A 1 78 ? -10.664 12.453 -8.922 1 97.94 78 PHE A C 1
ATOM 619 O O . PHE A 1 78 ? -10.477 13.367 -8.109 1 97.94 78 PHE A O 1
ATOM 626 N N . GLY A 1 79 ? -11.859 11.883 -9.211 1 95.88 79 GLY A N 1
ATOM 627 C CA . GLY A 1 79 ? -13.023 12.453 -8.562 1 95.88 79 GLY A CA 1
ATOM 628 C C . GLY A 1 79 ? -13.172 13.945 -8.789 1 95.88 79 GLY A C 1
ATOM 629 O O . GLY A 1 79 ? -13.188 14.406 -9.93 1 95.88 79 GLY A O 1
ATOM 630 N N . GLU A 1 80 ? -13.234 14.711 -7.691 1 95.5 80 GLU A N 1
ATOM 631 C CA . GLU A 1 80 ? -13.352 16.156 -7.77 1 95.5 80 GLU A CA 1
ATOM 632 C C . GLU A 1 80 ? -12.016 16.812 -8.086 1 95.5 80 GLU A C 1
ATOM 634 O O . GLU A 1 80 ? -11.938 18.031 -8.258 1 95.5 80 GLU A O 1
ATOM 639 N N . ARG A 1 81 ? -11.008 16.047 -8.195 1 97.5 81 ARG A N 1
ATOM 640 C CA . ARG A 1 81 ? -9.672 16.438 -8.625 1 97.5 81 ARG A CA 1
ATOM 641 C C . ARG A 1 81 ? -9.086 17.5 -7.691 1 97.5 81 ARG A C 1
ATOM 643 O O . ARG A 1 81 ? -8.281 18.328 -8.109 1 97.5 81 ARG A O 1
ATOM 650 N N . MET A 1 82 ? -9.477 17.391 -6.355 1 96.69 82 MET A N 1
ATOM 651 C CA . MET A 1 82 ? -9.039 18.391 -5.375 1 96.69 82 MET A CA 1
ATOM 652 C C . MET A 1 82 ? -7.746 17.953 -4.699 1 96.69 82 MET A C 1
ATOM 654 O O . MET A 1 82 ? -7.02 18.781 -4.145 1 96.69 82 MET A O 1
ATOM 658 N N . ILE A 1 83 ? -7.555 16.672 -4.68 1 98.25 83 ILE A N 1
ATOM 659 C CA . ILE A 1 83 ? -6.379 16.156 -3.996 1 98.25 83 ILE A CA 1
ATOM 660 C C . ILE A 1 83 ? -5.285 15.844 -5.02 1 98.25 83 ILE A C 1
ATOM 662 O O . ILE A 1 83 ? -5.543 15.18 -6.027 1 98.25 83 ILE A O 1
ATOM 666 N N . ARG A 1 84 ? -4.164 16.375 -4.766 1 98.62 84 ARG A N 1
ATOM 667 C CA . ARG A 1 84 ? -2.979 16.062 -5.559 1 98.62 84 ARG A CA 1
ATOM 668 C C . ARG A 1 84 ? -2.281 14.812 -5.043 1 98.62 84 ARG A C 1
ATOM 670 O O . ARG A 1 84 ? -1.553 14.867 -4.047 1 98.62 84 ARG A O 1
ATOM 677 N N . HIS A 1 85 ? -2.506 13.734 -5.695 1 98.75 85 HIS A N 1
ATOM 678 C CA . HIS A 1 85 ? -1.734 12.523 -5.426 1 98.75 85 HIS A CA 1
ATOM 679 C C . HIS A 1 85 ? -0.489 12.453 -6.301 1 98.75 85 HIS A C 1
ATOM 681 O O . HIS A 1 85 ? -0.551 12.75 -7.5 1 98.75 85 HIS A O 1
ATOM 687 N N . VAL A 1 86 ? 0.606 12.07 -5.684 1 98.94 86 VAL A N 1
ATOM 688 C CA . VAL A 1 86 ? 1.798 11.93 -6.516 1 98.94 86 VAL A CA 1
ATOM 689 C C . VAL A 1 86 ? 2.461 10.578 -6.246 1 98.94 86 VAL A C 1
ATOM 691 O O . VAL A 1 86 ? 2.312 10.016 -5.16 1 98.94 86 VAL A O 1
ATOM 694 N N . PHE A 1 87 ? 3.184 10.109 -7.215 1 98.94 87 PHE A N 1
ATOM 695 C CA . PHE A 1 87 ? 3.975 8.891 -7.113 1 98.94 87 PHE A CA 1
ATOM 696 C C . PHE A 1 87 ? 5.246 8.992 -7.945 1 98.94 87 PHE A C 1
ATOM 698 O O . PHE A 1 87 ? 5.32 9.805 -8.875 1 98.94 87 PHE A O 1
ATOM 705 N N . CYS A 1 88 ? 6.242 8.289 -7.594 1 98.94 88 CYS A N 1
ATOM 706 C CA . CYS A 1 88 ? 7.5 8.281 -8.336 1 98.94 88 CYS A CA 1
ATOM 707 C C . CYS A 1 88 ? 7.328 7.586 -9.68 1 98.94 88 CYS A C 1
ATOM 709 O O . CYS A 1 88 ? 6.898 6.434 -9.742 1 98.94 88 CYS A O 1
ATOM 711 N N . ARG A 1 89 ? 7.727 8.172 -10.734 1 98.75 89 ARG A N 1
ATOM 712 C CA . ARG A 1 89 ? 7.535 7.633 -12.078 1 98.75 89 ARG A CA 1
ATOM 713 C C . ARG A 1 89 ? 8.469 6.457 -12.336 1 98.75 89 ARG A C 1
ATOM 715 O O . ARG A 1 89 ? 8.289 5.715 -13.305 1 98.75 89 ARG A O 1
ATOM 722 N N . HIS A 1 90 ? 9.469 6.328 -11.469 1 98.81 90 HIS A N 1
ATOM 723 C CA . HIS A 1 90 ? 10.469 5.289 -11.688 1 98.81 90 HIS A CA 1
ATOM 724 C C . HIS A 1 90 ? 10.094 4.004 -10.953 1 98.81 90 HIS A C 1
ATOM 726 O O . HIS A 1 90 ? 10.273 2.906 -11.484 1 98.81 90 HIS A O 1
ATOM 732 N N . CYS A 1 91 ? 9.555 4.176 -9.703 1 98.94 91 CYS A N 1
ATOM 733 C CA . CYS A 1 91 ? 9.328 2.971 -8.914 1 98.94 91 CYS A CA 1
ATOM 734 C C . CYS A 1 91 ? 7.863 2.848 -8.516 1 98.94 91 CYS A C 1
ATOM 736 O O . CYS A 1 91 ? 7.461 1.852 -7.914 1 98.94 91 CYS A O 1
ATOM 738 N N . GLY A 1 92 ? 7.059 3.803 -8.75 1 98.94 92 GLY A N 1
ATOM 739 C CA . GLY A 1 92 ? 5.617 3.729 -8.586 1 98.94 92 GLY A CA 1
ATOM 740 C C . GLY A 1 92 ? 5.164 4.023 -7.168 1 98.94 92 GLY A C 1
ATOM 741 O O . GLY A 1 92 ? 3.965 4.039 -6.883 1 98.94 92 GLY A O 1
ATOM 742 N N . VAL A 1 93 ? 6.078 4.297 -6.203 1 98.94 93 VAL A N 1
ATOM 743 C CA . VAL A 1 93 ? 5.738 4.496 -4.801 1 98.94 93 VAL A CA 1
ATOM 744 C C . VAL A 1 93 ? 5.047 5.848 -4.621 1 98.94 93 VAL A C 1
ATOM 746 O O . VAL A 1 93 ? 5.449 6.84 -5.238 1 98.94 93 VAL A O 1
ATOM 749 N N . HIS A 1 94 ? 4.031 5.867 -3.785 1 98.94 94 HIS A N 1
ATOM 750 C CA . HIS A 1 94 ? 3.271 7.055 -3.418 1 98.94 94 HIS A CA 1
ATOM 751 C C . HIS A 1 94 ? 3.779 7.652 -2.109 1 98.94 94 HIS A C 1
ATOM 753 O O . HIS A 1 94 ? 3.361 7.23 -1.027 1 98.94 94 HIS A O 1
ATOM 759 N N . PRO A 1 95 ? 4.609 8.68 -2.152 1 98.88 95 PRO A N 1
ATOM 760 C CA . PRO A 1 95 ? 5.168 9.172 -0.89 1 98.88 95 PRO A CA 1
ATOM 761 C C . PRO A 1 95 ? 4.211 10.109 -0.152 1 98.88 95 PRO A C 1
ATOM 763 O O . PRO A 1 95 ? 4.301 10.25 1.071 1 98.88 95 PRO A O 1
ATOM 766 N N . LEU A 1 96 ? 3.338 10.789 -0.942 1 98.69 96 LEU A N 1
ATOM 767 C CA . LEU A 1 96 ? 2.492 11.781 -0.286 1 98.69 96 LEU A CA 1
ATOM 768 C C . LEU A 1 96 ? 1.332 12.188 -1.188 1 98.69 96 LEU A C 1
ATOM 770 O O . LEU A 1 96 ? 1.311 11.844 -2.371 1 98.69 96 LEU A O 1
ATOM 774 N N . GLY A 1 97 ? 0.38 12.828 -0.651 1 98.62 97 GLY A N 1
ATOM 775 C CA . GLY A 1 97 ? -0.615 13.68 -1.285 1 98.62 97 GLY A CA 1
ATOM 776 C C . GLY A 1 97 ? -0.692 15.07 -0.674 1 98.62 97 GLY A C 1
ATOM 777 O O . GLY A 1 97 ? -0.1 15.32 0.376 1 98.62 97 GLY A O 1
ATOM 778 N N . SER A 1 98 ? -1.375 15.977 -1.36 1 98.81 98 SER A N 1
ATOM 779 C CA . SER A 1 98 ? -1.566 17.312 -0.812 1 98.81 98 SER A CA 1
ATOM 780 C C . SER A 1 98 ? -2.893 17.922 -1.268 1 98.81 98 SER A C 1
ATOM 782 O O . SER A 1 98 ? -3.408 17.562 -2.33 1 98.81 98 SER A O 1
ATOM 784 N N . ALA A 1 99 ? -3.367 18.719 -0.471 1 98.56 99 ALA A N 1
ATOM 785 C CA . ALA A 1 99 ? -4.598 19.438 -0.768 1 98.56 99 ALA A CA 1
ATOM 786 C C . ALA A 1 99 ? -4.695 20.719 0.057 1 98.56 99 ALA A C 1
ATOM 788 O O . ALA A 1 99 ? -3.803 21.031 0.851 1 98.56 99 ALA A O 1
ATOM 789 N N . ASP A 1 100 ? -5.684 21.531 -0.286 1 98.44 100 ASP A N 1
ATOM 790 C CA . ASP A 1 100 ? -6.047 22.75 0.432 1 98.44 100 ASP A CA 1
ATOM 791 C C . ASP A 1 100 ? -7.535 22.75 0.78 1 98.44 100 ASP A C 1
ATOM 793 O O . ASP A 1 100 ? -8.375 23.094 -0.06 1 98.44 100 ASP A O 1
ATOM 797 N N . PHE A 1 101 ? -7.867 22.328 1.993 1 97.25 101 PHE A N 1
ATOM 798 C CA . PHE A 1 101 ? -9.258 22.266 2.439 1 97.25 101 PHE A CA 1
ATOM 799 C C . PHE A 1 101 ? -9.492 23.203 3.615 1 97.25 101 PHE A C 1
ATOM 801 O O . PHE A 1 101 ? -8.727 23.188 4.586 1 97.25 101 PHE A O 1
ATOM 808 N N . GLU A 1 102 ? -10.523 23.859 3.623 1 96.81 102 GLU A N 1
ATOM 809 C CA . GLU A 1 102 ? -10.898 24.75 4.719 1 96.81 102 GLU A CA 1
ATOM 810 C C . GLU A 1 102 ? -11.094 23.984 6.016 1 96.81 102 GLU A C 1
ATOM 812 O O . GLU A 1 102 ? -10.656 24.422 7.082 1 96.81 102 GLU A O 1
ATOM 817 N N . ILE A 1 103 ? -11.711 22.844 5.977 1 94.56 103 ILE A N 1
ATOM 818 C CA . ILE A 1 103 ? -12.023 22.047 7.156 1 94.56 103 ILE A CA 1
ATOM 819 C C . ILE A 1 103 ? -10.727 21.578 7.82 1 94.56 103 ILE A C 1
ATOM 821 O O . ILE A 1 103 ? -10.711 21.266 9.016 1 94.56 103 ILE A O 1
ATOM 825 N N . MET A 1 104 ? -9.641 21.594 7.062 1 96.06 104 MET A N 1
ATOM 826 C CA . MET A 1 104 ? -8.336 21.203 7.586 1 96.06 104 MET A CA 1
ATOM 827 C C . MET A 1 104 ? -7.527 22.422 8.016 1 96.06 104 MET A C 1
ATOM 829 O O . MET A 1 104 ? -6.379 22.281 8.445 1 96.06 104 MET A O 1
ATOM 833 N N . GLY A 1 105 ? -8.117 23.578 7.844 1 97.12 105 GLY A N 1
ATOM 834 C CA . GLY A 1 105 ? -7.441 24.812 8.211 1 97.12 105 GLY A CA 1
ATOM 835 C C . GLY A 1 105 ? -6.535 25.344 7.117 1 97.12 105 GLY A C 1
ATOM 836 O O . GLY A 1 105 ? -5.688 26.203 7.363 1 97.12 105 GLY A O 1
ATOM 837 N N . GLY A 1 106 ? -6.625 24.797 5.918 1 97.81 106 GLY A N 1
ATOM 838 C CA . GLY A 1 106 ? -5.797 25.25 4.812 1 97.81 106 GLY A CA 1
ATOM 839 C C . GLY A 1 106 ? -4.984 24.125 4.176 1 97.81 106 GLY A C 1
ATOM 840 O O . GLY A 1 106 ? -5.414 22.969 4.16 1 97.81 106 GLY A O 1
ATOM 841 N N . PRO A 1 107 ? -3.852 24.5 3.584 1 98.56 107 PRO A N 1
ATOM 842 C CA . PRO A 1 107 ? -3.023 23.516 2.887 1 98.56 107 PRO A CA 1
ATOM 843 C C . PRO A 1 107 ? -2.41 22.484 3.832 1 98.56 107 PRO A C 1
ATOM 845 O O . PRO A 1 107 ? -2.086 22.812 4.977 1 98.56 107 PRO A O 1
ATOM 848 N N . PHE A 1 108 ? -2.217 21.266 3.314 1 98.69 108 PHE A N 1
ATOM 849 C CA . PHE A 1 108 ? -1.581 20.188 4.074 1 98.69 108 PHE A CA 1
ATOM 850 C C . PHE A 1 108 ? -1 19.141 3.139 1 98.69 108 PHE A C 1
ATOM 852 O O . PHE A 1 108 ? -1.265 19.156 1.936 1 98.69 108 PHE A O 1
ATOM 859 N N . HIS A 1 109 ? -0.18 18.344 3.699 1 98.81 109 HIS A N 1
ATOM 860 C CA . HIS A 1 109 ? 0.285 17.109 3.068 1 98.81 109 HIS A CA 1
ATOM 861 C C . HIS A 1 109 ? -0.233 15.883 3.811 1 98.81 109 HIS A C 1
ATOM 863 O O . HIS A 1 109 ? -0.321 15.883 5.039 1 98.81 109 HIS A O 1
ATOM 869 N N . ALA A 1 110 ? -0.6 14.914 3.117 1 98.81 110 ALA A N 1
ATOM 870 C CA . ALA A 1 110 ? -0.781 13.547 3.615 1 98.81 110 ALA A CA 1
ATOM 871 C C . ALA A 1 110 ? 0.45 12.695 3.334 1 98.81 110 ALA A C 1
ATOM 873 O O . ALA A 1 110 ? 0.648 12.234 2.207 1 98.81 110 ALA A O 1
ATOM 874 N N . VAL A 1 111 ? 1.229 12.461 4.34 1 98.94 111 VAL A N 1
ATOM 875 C CA . VAL A 1 111 ? 2.475 11.719 4.191 1 98.94 111 VAL A CA 1
ATOM 876 C C . VAL A 1 111 ? 2.207 10.219 4.359 1 98.94 111 VAL A C 1
ATOM 878 O O . VAL A 1 111 ? 1.526 9.812 5.301 1 98.94 111 VAL A O 1
ATOM 881 N N . ASN A 1 112 ? 2.723 9.453 3.432 1 98.94 112 ASN A N 1
ATOM 882 C CA . ASN A 1 112 ? 2.699 8 3.584 1 98.94 112 ASN A CA 1
ATOM 883 C C . ASN A 1 112 ? 3.732 7.527 4.602 1 98.94 112 ASN A C 1
ATOM 885 O O . ASN A 1 112 ? 4.93 7.492 4.305 1 98.94 112 ASN A O 1
ATOM 889 N N . ILE A 1 113 ? 3.291 7.082 5.738 1 98.75 113 ILE A N 1
ATOM 890 C CA . ILE A 1 113 ? 4.266 6.852 6.797 1 98.75 113 ILE A CA 1
ATOM 891 C C . ILE A 1 113 ? 5.012 5.543 6.539 1 98.75 113 ILE A C 1
ATOM 893 O O . ILE A 1 113 ? 6.059 5.289 7.137 1 98.75 113 ILE A O 1
ATOM 897 N N . ALA A 1 114 ? 4.555 4.73 5.582 1 98.81 114 ALA A N 1
ATOM 898 C CA . ALA A 1 114 ? 5.285 3.537 5.156 1 98.81 114 ALA A CA 1
ATOM 899 C C . ALA A 1 114 ? 6.543 3.91 4.375 1 98.81 114 ALA A C 1
ATOM 901 O O . ALA A 1 114 ? 7.41 3.066 4.148 1 98.81 114 ALA A O 1
ATOM 902 N N . CYS A 1 115 ? 6.625 5.133 3.986 1 98.94 115 CYS A N 1
ATOM 903 C CA . CYS A 1 115 ? 7.762 5.59 3.199 1 98.94 115 CYS A CA 1
ATOM 904 C C . CYS A 1 115 ? 8.844 6.176 4.098 1 98.94 115 CYS A C 1
ATOM 906 O O . CYS A 1 115 ? 9.898 6.59 3.613 1 98.94 115 CYS A O 1
ATOM 908 N N . LEU A 1 116 ? 8.602 6.219 5.402 1 98.88 116 LEU A N 1
ATOM 909 C CA . LEU A 1 116 ? 9.617 6.73 6.312 1 98.88 116 LEU A CA 1
ATOM 910 C C . LEU A 1 116 ? 10.805 5.777 6.398 1 98.88 116 LEU A C 1
ATOM 912 O O . LEU A 1 116 ? 10.625 4.562 6.539 1 98.88 116 LEU A O 1
ATOM 916 N N . ASP A 1 117 ? 11.914 6.355 6.305 1 98.75 117 ASP A N 1
ATOM 917 C CA . ASP A 1 117 ? 13.133 5.547 6.273 1 98.75 117 ASP A CA 1
ATOM 918 C C . ASP A 1 117 ? 13.688 5.34 7.68 1 98.75 117 ASP A C 1
ATOM 920 O O . ASP A 1 117 ? 14.5 4.438 7.91 1 98.75 117 ASP A O 1
ATOM 924 N N . ASP A 1 118 ? 13.305 6.191 8.578 1 98.56 118 ASP A N 1
ATOM 925 C CA . ASP A 1 118 ? 13.953 6.137 9.883 1 98.56 118 ASP A CA 1
ATOM 926 C C . ASP A 1 118 ? 12.93 5.93 11 1 98.56 118 ASP A C 1
ATOM 928 O O . ASP A 1 118 ? 13.203 6.215 12.164 1 98.56 118 ASP A O 1
ATOM 932 N N . ALA A 1 119 ? 11.648 5.594 10.742 1 98.31 119 ALA A N 1
ATOM 933 C CA . ALA A 1 119 ? 10.711 5.098 11.742 1 98.31 119 ALA A CA 1
ATOM 934 C C . ALA A 1 119 ? 11.008 3.646 12.102 1 98.31 119 ALA A C 1
ATOM 936 O O . ALA A 1 119 ? 11.289 2.824 11.227 1 98.31 119 ALA A O 1
ATOM 937 N N . THR A 1 120 ? 10.969 3.301 13.336 1 97.69 120 THR A N 1
ATOM 938 C CA . THR A 1 120 ? 11.172 1.916 13.742 1 97.69 120 THR A CA 1
ATOM 939 C C . THR A 1 120 ? 9.906 1.095 13.531 1 97.69 120 THR A C 1
ATOM 941 O O . THR A 1 120 ? 8.812 1.65 13.422 1 97.69 120 THR A O 1
ATOM 944 N N . ASP A 1 121 ? 10.109 -0.199 13.484 1 98.06 121 ASP A N 1
ATOM 945 C CA . ASP A 1 121 ? 8.961 -1.096 13.391 1 98.06 121 ASP A CA 1
ATOM 946 C C . ASP A 1 121 ? 7.996 -0.87 14.555 1 98.06 121 ASP A C 1
ATOM 948 O O . ASP A 1 121 ? 6.777 -0.903 14.367 1 98.06 121 ASP A O 1
ATOM 952 N N . GLU A 1 122 ? 8.562 -0.635 15.703 1 97.12 122 GLU A N 1
ATOM 953 C CA . GLU A 1 122 ? 7.742 -0.411 16.891 1 97.12 122 GLU A CA 1
ATOM 954 C C . GLU A 1 122 ? 6.953 0.89 16.781 1 97.12 122 GLU A C 1
ATOM 956 O O . GLU A 1 122 ? 5.801 0.961 17.219 1 97.12 122 GLU A O 1
ATOM 961 N N . GLU A 1 123 ? 7.582 1.916 16.281 1 97.12 123 GLU A N 1
ATOM 962 C CA . GLU A 1 123 ? 6.867 3.174 16.094 1 97.12 123 GLU A CA 1
ATOM 963 C C . GLU A 1 123 ? 5.676 2.992 15.156 1 97.12 123 GLU A C 1
ATOM 965 O O . GLU A 1 123 ? 4.578 3.471 15.438 1 97.12 123 GLU A O 1
ATOM 970 N N . LEU A 1 124 ? 5.902 2.26 14.078 1 98.25 124 LEU A N 1
ATOM 971 C CA . LEU A 1 124 ? 4.824 2.023 13.117 1 98.25 124 LEU A CA 1
ATOM 972 C C . LEU A 1 124 ? 3.736 1.148 13.727 1 98.25 124 LEU A C 1
ATOM 974 O O . LEU A 1 124 ? 2.547 1.428 13.562 1 98.25 124 LEU A O 1
ATOM 978 N N . ALA A 1 125 ? 4.137 0.155 14.477 1 97.69 125 ALA A N 1
ATOM 979 C CA . ALA A 1 125 ? 3.193 -0.788 15.07 1 97.69 125 ALA A CA 1
ATOM 980 C C . ALA A 1 125 ? 2.336 -0.108 16.125 1 97.69 125 ALA A C 1
ATOM 982 O O . ALA A 1 125 ? 1.182 -0.489 16.344 1 97.69 125 ALA A O 1
ATOM 983 N N . ASN A 1 126 ? 2.9 0.915 16.734 1 96.44 126 ASN A N 1
ATOM 984 C CA . ASN A 1 126 ? 2.211 1.54 17.859 1 96.44 126 ASN A CA 1
ATOM 985 C C . ASN A 1 126 ? 1.508 2.828 17.438 1 96.44 126 ASN A C 1
ATOM 987 O O . ASN A 1 126 ? 0.827 3.459 18.25 1 96.44 126 ASN A O 1
ATOM 991 N N . ALA A 1 127 ? 1.683 3.244 16.172 1 96.94 127 ALA A N 1
ATOM 992 C CA . ALA A 1 127 ? 0.999 4.449 15.711 1 96.94 127 ALA A CA 1
ATOM 993 C C . ALA A 1 127 ? -0.516 4.273 15.766 1 96.94 127 ALA A C 1
ATOM 995 O O . ALA A 1 127 ? -1.054 3.283 15.266 1 96.94 127 ALA A O 1
ATOM 996 N N . PRO A 1 128 ? -1.228 5.191 16.438 1 96.5 128 PRO A N 1
ATOM 997 C CA . PRO A 1 128 ? -2.688 5.078 16.438 1 96.5 128 PRO A CA 1
ATOM 998 C C . PRO A 1 128 ? -3.297 5.242 15.047 1 96.5 128 PRO A C 1
ATOM 1000 O O . PRO A 1 128 ? -2.791 6.02 14.234 1 96.5 128 PRO A O 1
ATOM 1003 N N . ILE A 1 129 ? -4.375 4.504 14.82 1 97.69 129 ILE A N 1
ATOM 1004 C CA . ILE A 1 129 ? -5.012 4.527 13.508 1 97.69 129 ILE A CA 1
ATOM 1005 C C . ILE A 1 129 ? -6.496 4.848 13.656 1 97.69 129 ILE A C 1
ATOM 1007 O O . ILE A 1 129 ? -7.199 4.215 14.453 1 97.69 129 ILE A O 1
ATOM 1011 N N . VAL A 1 130 ? -6.922 5.832 12.953 1 97.56 130 VAL A N 1
ATOM 1012 C CA . VAL A 1 130 ? -8.344 6.051 12.695 1 97.56 130 VAL A CA 1
ATOM 1013 C C . VAL A 1 130 ? -8.695 5.559 11.297 1 97.56 130 VAL A C 1
ATOM 1015 O O . VAL A 1 130 ? -7.992 5.859 10.328 1 97.56 130 VAL A O 1
ATOM 1018 N N . TYR A 1 131 ? -9.742 4.781 11.219 1 98.44 131 TYR A N 1
ATOM 1019 C CA . TYR A 1 131 ? -10.203 4.27 9.938 1 98.44 131 TYR A CA 1
ATOM 1020 C C . TYR A 1 131 ? -11.289 5.164 9.352 1 98.44 131 TYR A C 1
ATOM 1022 O O . TYR A 1 131 ? -12.172 5.625 10.078 1 98.44 131 TYR A O 1
ATOM 1030 N N . GLU A 1 132 ? -11.148 5.449 8.047 1 98.12 132 GLU A N 1
ATOM 1031 C CA . GLU A 1 132 ? -12.109 6.312 7.363 1 98.12 132 GLU A CA 1
ATOM 1032 C C . GLU A 1 132 ? -12.898 5.539 6.309 1 98.12 132 GLU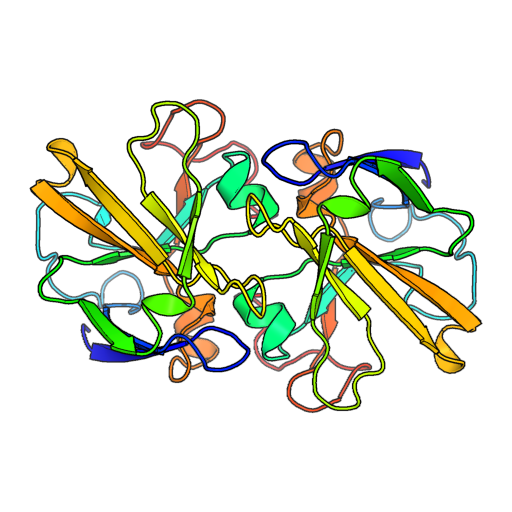 A C 1
ATOM 1034 O O . GLU A 1 132 ? -12.336 4.711 5.59 1 98.12 132 GLU A O 1
ATOM 1039 N N . ASP A 1 133 ? -14.211 5.82 6.234 1 98.5 133 ASP A N 1
ATOM 1040 C CA . ASP A 1 133 ? -15.062 5.238 5.199 1 98.5 133 ASP A CA 1
ATOM 1041 C C . ASP A 1 133 ? -15.133 6.145 3.973 1 98.5 133 ASP A C 1
ATOM 1043 O O . ASP A 1 133 ? -16.203 6.684 3.654 1 98.5 133 ASP A O 1
ATOM 1047 N N . GLY A 1 134 ? -13.984 6.211 3.299 1 97.56 134 GLY A N 1
ATOM 1048 C CA . GLY A 1 134 ? -13.906 7.031 2.1 1 97.56 134 GLY A CA 1
ATOM 1049 C C . GLY A 1 134 ? -14.727 6.484 0.947 1 97.56 134 GLY A C 1
ATOM 1050 O O . GLY A 1 134 ? -15.133 7.234 0.059 1 97.56 134 GLY A O 1
ATOM 1051 N N . ARG A 1 135 ? -14.977 5.219 0.979 1 97.88 135 ARG A N 1
ATOM 1052 C CA . ARG A 1 135 ? -15.789 4.594 -0.059 1 97.88 135 ARG A CA 1
ATOM 1053 C C . ARG A 1 135 ? -17.172 5.219 -0.118 1 97.88 135 ARG A C 1
ATOM 1055 O O . ARG A 1 135 ? -17.75 5.352 -1.197 1 97.88 135 ARG A O 1
ATOM 1062 N N . HIS A 1 136 ? -17.656 5.688 1.025 1 97.56 136 HIS A N 1
ATOM 1063 C CA . HIS A 1 136 ? -18.984 6.285 1.089 1 97.56 136 HIS A CA 1
ATOM 1064 C C . HIS A 1 136 ? -18.906 7.766 1.44 1 97.56 136 HIS A C 1
ATOM 1066 O O . HIS A 1 136 ? -19.875 8.336 1.962 1 97.56 136 HIS A O 1
ATOM 1072 N N . ASP A 1 137 ? -17.75 8.344 1.295 1 95 137 ASP A N 1
ATOM 1073 C CA . ASP A 1 137 ? -17.5 9.75 1.597 1 95 137 ASP A CA 1
ATOM 1074 C C . ASP A 1 137 ? -17.875 10.07 3.041 1 95 137 ASP A C 1
ATOM 1076 O O . ASP A 1 137 ? -18.422 11.141 3.324 1 95 137 ASP A O 1
ATOM 1080 N N . ALA A 1 138 ? -17.734 9.102 3.92 1 95.44 138 ALA A N 1
ATOM 1081 C CA . ALA A 1 138 ? -17.984 9.266 5.352 1 95.44 138 ALA A CA 1
ATOM 1082 C C . ALA A 1 138 ? -16.672 9.328 6.129 1 95.44 138 ALA A C 1
ATOM 1084 O O . ALA A 1 138 ? -16.203 8.312 6.648 1 95.44 138 ALA A O 1
ATOM 1085 N N . TRP A 1 139 ? -16.172 10.477 6.375 1 92.62 139 TRP A N 1
ATOM 1086 C CA . TRP A 1 139 ? -14.82 10.711 6.871 1 92.62 139 TRP A CA 1
ATOM 1087 C C . TRP A 1 139 ? -14.805 10.773 8.398 1 92.62 139 TRP A C 1
ATOM 1089 O O . TRP A 1 139 ? -13.734 10.797 9.008 1 92.62 139 TRP A O 1
ATOM 1099 N N . ASP A 1 140 ? -15.945 10.758 8.977 1 91.19 140 ASP A N 1
ATOM 1100 C CA . ASP A 1 140 ? -16.078 10.891 10.43 1 91.19 140 ASP A CA 1
ATOM 1101 C C . ASP A 1 140 ? -16.406 9.555 11.078 1 91.19 140 ASP A C 1
ATOM 1103 O O . ASP A 1 140 ? -16.719 9.492 12.273 1 91.19 140 ASP A O 1
ATOM 1107 N N . ARG A 1 141 ? -16.406 8.477 10.188 1 95.62 141 ARG A N 1
ATOM 1108 C CA . ARG A 1 141 ? -16.719 7.172 10.766 1 95.62 141 ARG A CA 1
ATOM 1109 C C . ARG A 1 141 ? -15.875 6.07 10.133 1 95.62 141 ARG A C 1
ATOM 1111 O O . ARG A 1 141 ? -15.367 6.234 9.016 1 95.62 141 ARG A O 1
ATOM 1118 N N . SER A 1 142 ? -15.812 4.973 10.867 1 97.75 142 SER A N 1
ATOM 1119 C CA . SER A 1 142 ? -15.07 3.799 10.414 1 97.75 142 SER A CA 1
ATOM 1120 C C . SER A 1 142 ? -15.945 2.895 9.555 1 97.75 142 SER A C 1
ATOM 1122 O O . SER A 1 142 ? -17.156 2.779 9.789 1 97.75 142 SER A O 1
ATOM 1124 N N . PRO A 1 143 ? -15.391 2.273 8.555 1 98.12 143 PRO A N 1
ATOM 1125 C CA . PRO A 1 143 ? -16.141 1.202 7.902 1 98.12 143 PRO A CA 1
ATOM 1126 C C . PRO A 1 143 ? -16.453 0.043 8.844 1 98.12 143 PRO A C 1
ATOM 1128 O O . PRO A 1 143 ? -15.875 -0.05 9.93 1 98.12 143 PRO A O 1
ATOM 1131 N N . ALA A 1 144 ? -17.359 -0.759 8.422 1 97.12 144 ALA A N 1
ATOM 1132 C CA . ALA A 1 144 ? -17.797 -1.887 9.234 1 97.12 144 ALA A CA 1
ATOM 1133 C C . ALA A 1 144 ? -16.672 -2.895 9.438 1 97.12 144 ALA A C 1
ATOM 1135 O O . ALA A 1 144 ? -16.562 -3.51 10.508 1 97.12 144 ALA A O 1
ATOM 1136 N N . VAL A 1 145 ? -15.906 -3.121 8.43 1 98 145 VAL A N 1
ATOM 1137 C CA . VAL A 1 145 ? -14.766 -4.035 8.469 1 98 145 VAL A CA 1
ATOM 1138 C C . VAL A 1 145 ? -13.477 -3.27 8.172 1 98 145 VAL A C 1
ATOM 1140 O O . VAL A 1 145 ? -13.375 -2.588 7.148 1 98 145 VAL A O 1
ATOM 1143 N N . THR A 1 146 ? -12.438 -3.387 9.125 1 98.06 146 THR A N 1
ATOM 1144 C CA . THR A 1 146 ? -11.273 -2.527 8.953 1 98.06 146 THR A CA 1
ATOM 1145 C C . THR A 1 146 ? -9.984 -3.35 8.969 1 98.06 146 THR A C 1
ATOM 1147 O O . THR A 1 146 ? -8.922 -2.85 8.602 1 98.06 146 THR A O 1
ATOM 1150 N N . SER A 1 147 ? -10.047 -4.652 9.289 1 97.06 147 SER A N 1
ATOM 1151 C CA . SER A 1 147 ? -8.836 -5.402 9.609 1 97.06 147 SER A CA 1
ATOM 1152 C C . SER A 1 147 ? -7.973 -5.602 8.367 1 97.06 147 SER A C 1
ATOM 1154 O O . SER A 1 147 ? -6.785 -5.91 8.477 1 97.06 147 SER A O 1
ATOM 1156 N N . TYR A 1 148 ? -8.57 -5.434 7.16 1 97.62 148 TYR A N 1
ATOM 1157 C CA . TYR A 1 148 ? -7.809 -5.645 5.934 1 97.62 148 TYR A CA 1
ATOM 1158 C C . TYR A 1 148 ? -7.117 -4.359 5.492 1 97.62 148 TYR A C 1
ATOM 1160 O O . TYR A 1 148 ? -6.27 -4.379 4.598 1 97.62 148 TYR A O 1
ATOM 1168 N N . LEU A 1 149 ? -7.406 -3.266 6.145 1 97.88 149 LEU A N 1
ATOM 1169 C CA . LEU A 1 149 ? -6.898 -1.971 5.703 1 97.88 149 LEU A CA 1
ATOM 1170 C C . LEU A 1 149 ? -5.504 -1.714 6.27 1 97.88 149 LEU A C 1
ATOM 1172 O O . LEU A 1 149 ? -5.168 -2.201 7.352 1 97.88 149 LEU A O 1
ATOM 1176 N N . MET B 1 1 ? -11.875 -21.922 -1.164 1 86.62 1 MET B N 1
ATOM 1177 C CA . MET B 1 1 ? -12.336 -22.266 -2.508 1 86.62 1 MET B CA 1
ATOM 1178 C C . MET B 1 1 ? -11.781 -21.281 -3.537 1 86.62 1 MET B C 1
ATOM 1180 O O . MET B 1 1 ? -11.898 -20.062 -3.373 1 86.62 1 MET B O 1
ATOM 1184 N N . LYS B 1 2 ? -11.195 -21.891 -4.516 1 93.31 2 LYS B N 1
ATOM 1185 C CA . LYS B 1 2 ? -10.672 -21.109 -5.633 1 93.31 2 LYS B CA 1
ATOM 1186 C C . LYS B 1 2 ? -11.797 -20.469 -6.445 1 93.31 2 LYS B C 1
ATOM 1188 O O . LYS B 1 2 ? -12.797 -21.125 -6.742 1 93.31 2 LYS B O 1
ATOM 1193 N N . LYS B 1 3 ? -11.75 -19.234 -6.734 1 96.12 3 LYS B N 1
ATOM 1194 C CA . LYS B 1 3 ? -12.727 -18.547 -7.578 1 96.12 3 LYS B CA 1
ATOM 1195 C C . LYS B 1 3 ? -12.055 -17.5 -8.461 1 96.12 3 LYS B C 1
ATOM 1197 O O . LYS B 1 3 ? -10.898 -17.141 -8.227 1 96.12 3 LYS B O 1
ATOM 1202 N N . THR B 1 4 ? -12.781 -17.141 -9.539 1 98.44 4 THR B N 1
ATOM 1203 C CA . THR B 1 4 ? -12.281 -16.094 -10.43 1 98.44 4 THR B CA 1
ATOM 1204 C C . THR B 1 4 ? -12.547 -14.711 -9.852 1 98.44 4 THR B C 1
ATOM 1206 O O . THR B 1 4 ? -13.688 -14.391 -9.508 1 98.44 4 THR B O 1
ATOM 1209 N N . TYR B 1 5 ? -11.531 -13.953 -9.719 1 98.81 5 TYR B N 1
ATOM 1210 C CA . TYR B 1 5 ? -11.617 -12.547 -9.336 1 98.81 5 TYR B CA 1
ATOM 1211 C C . TYR B 1 5 ? -11.219 -11.641 -10.492 1 98.81 5 TYR B C 1
ATOM 1213 O O . TYR B 1 5 ? -10.461 -12.047 -11.375 1 98.81 5 TYR B O 1
ATOM 1221 N N . HIS B 1 6 ? -11.734 -10.492 -10.469 1 98.94 6 HIS B N 1
ATOM 1222 C CA . HIS B 1 6 ? -11.32 -9.422 -11.375 1 98.94 6 HIS B CA 1
ATOM 1223 C C . HIS B 1 6 ? -10.688 -8.266 -10.602 1 98.94 6 HIS B C 1
ATOM 1225 O O . HIS B 1 6 ? -11.109 -7.961 -9.484 1 98.94 6 HIS B O 1
ATOM 1231 N N . GLY B 1 7 ? -9.672 -7.688 -11.227 1 98.88 7 GLY B N 1
ATOM 1232 C CA . GLY B 1 7 ? -8.984 -6.566 -10.594 1 98.88 7 GLY B CA 1
ATOM 1233 C C . GLY B 1 7 ? -8.523 -5.516 -11.586 1 98.88 7 GLY B C 1
ATOM 1234 O O . GLY B 1 7 ? -8.633 -5.707 -12.797 1 98.88 7 GLY B O 1
ATOM 1235 N N . SER B 1 8 ? -8.055 -4.406 -11.039 1 98.94 8 SER B N 1
ATOM 1236 C CA . SER B 1 8 ? -7.578 -3.299 -11.859 1 98.94 8 SER B CA 1
ATOM 1237 C C . SER B 1 8 ? -6.723 -2.334 -11.039 1 98.94 8 SER B C 1
ATOM 1239 O O . SER B 1 8 ? -6.734 -2.377 -9.812 1 98.94 8 SER B O 1
ATOM 1241 N N . CYS B 1 9 ? -6.012 -1.506 -11.812 1 98.94 9 CYS B N 1
ATOM 1242 C CA . CYS B 1 9 ? -5.469 -0.321 -11.156 1 98.94 9 CYS B CA 1
ATOM 1243 C C . CYS B 1 9 ? -6.566 0.688 -10.852 1 98.94 9 CYS B C 1
ATOM 1245 O O . CYS B 1 9 ? -7.75 0.397 -11.039 1 98.94 9 CYS B O 1
ATOM 1247 N N . HIS B 1 10 ? -6.25 1.812 -10.367 1 98.94 10 HIS B N 1
ATOM 1248 C CA . HIS B 1 10 ? -7.293 2.725 -9.914 1 98.94 10 HIS B CA 1
ATOM 1249 C C . HIS B 1 10 ? -7.953 3.436 -11.094 1 98.94 10 HIS B C 1
ATOM 1251 O O . HIS B 1 10 ? -9.172 3.627 -11.102 1 98.94 10 HIS B O 1
ATOM 1257 N N . CYS B 1 11 ? -7.156 3.893 -12.086 1 98.88 11 CYS B N 1
ATOM 1258 C CA . CYS B 1 11 ? -7.695 4.664 -13.195 1 98.88 11 CYS B CA 1
ATOM 1259 C C . CYS B 1 11 ? -8.422 3.76 -14.188 1 98.88 11 CYS B C 1
ATOM 1261 O O . CYS B 1 11 ? -9.133 4.246 -15.07 1 98.88 11 CYS B O 1
ATOM 1263 N N . GLY B 1 12 ? -8.18 2.492 -14.102 1 98.75 12 GLY B N 1
ATOM 1264 C CA . GLY B 1 12 ? -8.906 1.55 -14.938 1 98.75 12 GLY B CA 1
ATOM 1265 C C . GLY B 1 12 ? -8.156 1.166 -16.203 1 98.75 12 GLY B C 1
ATOM 1266 O O . GLY B 1 12 ? -8.617 0.315 -16.969 1 98.75 12 GLY B O 1
ATOM 1267 N N . ALA B 1 13 ? -6.969 1.667 -16.438 1 98.88 13 ALA B N 1
ATOM 1268 C CA . ALA B 1 13 ? -6.203 1.355 -17.641 1 98.88 13 ALA B CA 1
ATOM 1269 C C . ALA B 1 13 ? -5.754 -0.103 -17.641 1 98.88 13 ALA B C 1
ATOM 1271 O O . ALA B 1 13 ? -5.734 -0.752 -18.703 1 98.88 13 ALA B O 1
ATOM 1272 N N . VAL B 1 14 ? -5.391 -0.611 -16.516 1 98.94 14 VAL B N 1
ATOM 1273 C CA . VAL B 1 14 ? -4.926 -1.985 -16.375 1 98.94 14 VAL B CA 1
ATOM 1274 C C . VAL B 1 14 ? -6.02 -2.834 -15.727 1 98.94 14 VAL B C 1
ATOM 1276 O O . VAL B 1 14 ? -6.52 -2.5 -14.648 1 98.94 14 VAL B O 1
ATOM 1279 N N . ARG B 1 15 ? -6.41 -3.865 -16.328 1 98.94 15 ARG B N 1
ATOM 1280 C CA . ARG B 1 15 ? -7.398 -4.809 -15.82 1 98.94 15 ARG B CA 1
ATOM 1281 C C . ARG B 1 15 ? -6.902 -6.246 -15.945 1 98.94 15 ARG B C 1
ATOM 1283 O O . ARG B 1 15 ? -6.25 -6.598 -16.938 1 98.94 15 ARG B O 1
ATOM 1290 N N . PHE B 1 16 ? -7.25 -7.047 -14.961 1 98.94 16 PHE B N 1
ATOM 1291 C CA . PHE B 1 16 ? -6.824 -8.438 -14.984 1 98.94 16 PHE B CA 1
ATOM 1292 C C . PHE B 1 16 ? -7.887 -9.344 -14.367 1 98.94 16 PHE B C 1
ATOM 1294 O O . PHE B 1 16 ? -8.828 -8.859 -13.734 1 98.94 16 PHE B O 1
ATOM 1301 N N . SER B 1 17 ? -7.801 -10.609 -14.617 1 98.94 17 SER B N 1
ATOM 1302 C CA . SER B 1 17 ? -8.516 -11.672 -13.914 1 98.94 17 SER B CA 1
ATOM 1303 C C . SER B 1 17 ? -7.555 -12.711 -13.344 1 98.94 17 SER B C 1
ATOM 1305 O O . SER B 1 17 ? -6.473 -12.93 -13.891 1 98.94 17 SER B O 1
ATOM 1307 N N . ALA B 1 18 ? -7.926 -13.266 -12.227 1 98.81 18 ALA B N 1
ATOM 1308 C CA . ALA B 1 18 ? -7.113 -14.297 -11.586 1 98.81 18 ALA B CA 1
ATOM 1309 C C . ALA B 1 18 ? -7.988 -15.32 -10.859 1 98.81 18 ALA B C 1
ATOM 1311 O O . ALA B 1 18 ? -8.992 -14.953 -10.242 1 98.81 18 ALA B O 1
ATOM 1312 N N . ASN B 1 19 ? -7.617 -16.516 -11.031 1 98.38 19 ASN B N 1
ATOM 1313 C CA . ASN B 1 19 ? -8.172 -17.562 -10.195 1 98.38 19 ASN B CA 1
ATOM 1314 C C . ASN B 1 19 ? -7.406 -17.703 -8.883 1 98.38 19 ASN B C 1
ATOM 1316 O O . ASN B 1 19 ? -6.266 -18.172 -8.875 1 98.38 19 ASN B O 1
ATOM 1320 N N . LEU B 1 20 ? -8.023 -17.281 -7.766 1 96.56 20 LEU B N 1
ATOM 1321 C CA . LEU B 1 20 ? -7.379 -17.203 -6.461 1 96.56 20 LEU B CA 1
ATOM 1322 C C . LEU B 1 20 ? -8.211 -17.922 -5.402 1 96.56 20 LEU B C 1
ATOM 1324 O O . LEU B 1 20 ? -9.414 -18.125 -5.586 1 96.56 20 LEU B O 1
ATOM 1328 N N . ASP B 1 21 ? -7.574 -18.266 -4.43 1 96.5 21 ASP B N 1
ATOM 1329 C CA . ASP B 1 21 ? -8.211 -18.812 -3.232 1 96.5 21 ASP B CA 1
ATOM 1330 C C . ASP B 1 21 ? -7.922 -17.938 -2.016 1 96.5 21 ASP B C 1
ATOM 1332 O O . ASP B 1 21 ? -6.797 -17.906 -1.513 1 96.5 21 ASP B O 1
ATOM 1336 N N . LEU B 1 22 ? -8.945 -17.172 -1.501 1 97.06 22 LEU B N 1
ATOM 1337 C CA . LEU B 1 22 ? -8.789 -16.312 -0.343 1 97.06 22 LEU B CA 1
ATOM 1338 C C . LEU B 1 22 ? -9.484 -16.891 0.88 1 97.06 22 LEU B C 1
ATOM 1340 O O . LEU B 1 22 ? -9.633 -16.219 1.9 1 97.06 22 LEU B O 1
ATOM 1344 N N . ALA B 1 23 ? -9.922 -18.125 0.774 1 96.12 23 ALA B N 1
ATOM 1345 C CA . ALA B 1 23 ? -10.625 -18.75 1.887 1 96.12 23 ALA B CA 1
ATOM 1346 C C . ALA B 1 23 ? -9.719 -18.859 3.115 1 96.12 23 ALA B C 1
ATOM 1348 O O . ALA B 1 23 ? -8.5 -18.969 2.988 1 96.12 23 ALA B O 1
ATOM 1349 N N . PRO B 1 24 ? -10.391 -18.781 4.262 1 92.88 24 PRO B N 1
ATOM 1350 C CA . PRO B 1 24 ? -9.602 -18.953 5.477 1 92.88 24 PRO B CA 1
ATOM 1351 C C . PRO B 1 24 ? -8.93 -20.328 5.555 1 92.88 24 PRO B C 1
ATOM 1353 O O . PRO B 1 24 ? -9.281 -21.234 4.789 1 92.88 24 PRO B O 1
ATOM 1356 N N . GLU B 1 25 ? -8.016 -20.281 6.465 1 87.06 25 GLU B N 1
ATOM 1357 C CA . GLU B 1 25 ? -7.332 -21.547 6.703 1 87.06 25 GLU B CA 1
ATOM 1358 C C . GLU B 1 25 ? -8.328 -22.688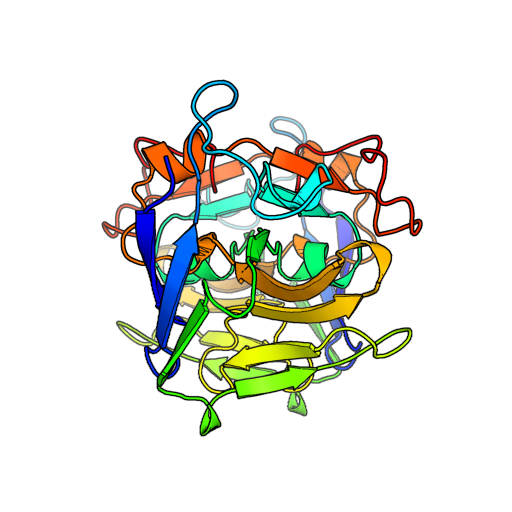 6.957 1 87.06 25 GLU B C 1
ATOM 1360 O O . GLU B 1 25 ? -9.305 -22.5 7.684 1 87.06 25 GLU B O 1
ATOM 1365 N N . GLY B 1 26 ? -8.062 -23.859 6.41 1 87.81 26 GLY B N 1
ATOM 1366 C CA . GLY B 1 26 ? -8.93 -25.016 6.59 1 87.81 26 GLY B CA 1
ATOM 1367 C C . GLY B 1 26 ? -9.992 -25.125 5.52 1 87.81 26 GLY B C 1
ATOM 1368 O O . GLY B 1 26 ? -10.602 -26.188 5.352 1 87.81 26 GLY B O 1
ATOM 1369 N N . LYS B 1 27 ? -10.242 -24.109 4.793 1 93 27 LYS B N 1
ATOM 1370 C CA . LYS B 1 27 ? -11.266 -24.125 3.754 1 93 27 LYS B CA 1
ATOM 1371 C C . LYS B 1 27 ? -10.656 -23.859 2.381 1 93 27 LYS B C 1
ATOM 1373 O O . LYS B 1 27 ? -11.383 -23.641 1.407 1 93 27 LYS B O 1
ATOM 1378 N N . ARG B 1 28 ? -9.391 -23.891 2.355 1 92.81 28 ARG B N 1
ATOM 1379 C CA . ARG B 1 28 ? -8.68 -23.578 1.12 1 92.81 28 ARG B CA 1
ATOM 1380 C C . ARG B 1 28 ? -8.68 -24.766 0.166 1 92.81 28 ARG B C 1
ATOM 1382 O O . ARG B 1 28 ? -8.703 -25.922 0.603 1 92.81 28 ARG B O 1
ATOM 1389 N N . SER B 1 29 ? -8.625 -24.406 -1.089 1 94.31 29 SER B N 1
ATOM 1390 C CA . SER B 1 29 ? -8.484 -25.422 -2.123 1 94.31 29 SER B CA 1
ATOM 1391 C C . SER B 1 29 ? -7.094 -26.047 -2.104 1 94.31 29 SER B C 1
ATOM 1393 O O . SER B 1 29 ? -6.188 -25.531 -1.442 1 94.31 29 SER B O 1
ATOM 1395 N N . GLU B 1 30 ? -6.961 -27.172 -2.811 1 93.31 30 GLU B N 1
ATOM 1396 C CA . GLU B 1 30 ? -5.652 -27.781 -2.98 1 93.31 30 GLU B CA 1
ATOM 1397 C C . GLU B 1 30 ? -4.68 -26.844 -3.682 1 93.31 30 GLU B C 1
ATOM 1399 O O . GLU B 1 30 ? -5.039 -26.188 -4.668 1 93.31 30 GLU B O 1
ATOM 1404 N N . ALA B 1 31 ? -3.482 -26.812 -3.176 1 94.44 31 ALA B N 1
ATOM 1405 C CA . ALA B 1 31 ? -2.449 -25.969 -3.785 1 94.44 31 ALA B CA 1
ATOM 1406 C C . ALA B 1 31 ? -2.096 -26.469 -5.184 1 94.44 31 ALA B C 1
ATOM 1408 O O . ALA B 1 31 ? -1.994 -27.688 -5.41 1 94.44 31 ALA B O 1
ATOM 1409 N N . PRO B 1 32 ? -1.896 -25.562 -6.109 1 94.81 32 PRO B N 1
ATOM 1410 C CA . PRO B 1 32 ? -1.562 -25.984 -7.473 1 94.81 32 PRO B CA 1
ATOM 1411 C C . PRO B 1 32 ? -0.143 -26.547 -7.586 1 94.81 32 PRO B C 1
ATOM 1413 O O . PRO B 1 32 ? 0.161 -27.281 -8.523 1 94.81 32 PRO B O 1
ATOM 1416 N N . ARG B 1 33 ? 0.703 -26.125 -6.742 1 96.31 33 ARG B N 1
ATOM 1417 C CA . ARG B 1 33 ? 2.082 -26.578 -6.621 1 96.31 33 ARG B CA 1
ATOM 1418 C C . ARG B 1 33 ? 2.465 -26.797 -5.16 1 96.31 33 ARG B C 1
ATOM 1420 O O . ARG B 1 33 ? 1.831 -26.234 -4.262 1 96.31 33 ARG B O 1
ATOM 1427 N N . PRO B 1 34 ? 3.434 -27.656 -4.977 1 93.81 34 PRO B N 1
ATOM 1428 C CA . PRO B 1 34 ? 3.883 -27.812 -3.59 1 93.81 34 PRO B CA 1
ATOM 1429 C C . PRO B 1 34 ? 4.445 -26.531 -2.996 1 93.81 34 PRO B C 1
ATOM 1431 O O . PRO B 1 34 ? 4.969 -25.688 -3.729 1 93.81 34 PRO B O 1
ATOM 1434 N N . GLY B 1 35 ? 4.332 -26.391 -1.665 1 91.62 35 GLY B N 1
ATOM 1435 C CA . GLY B 1 35 ? 4.891 -25.25 -0.966 1 91.62 35 GLY B CA 1
ATOM 1436 C C . GLY B 1 35 ? 3.834 -24.375 -0.306 1 91.62 35 GLY B C 1
ATOM 1437 O O . GLY B 1 35 ? 2.695 -24.312 -0.775 1 91.62 35 GLY B O 1
ATOM 1438 N N . VAL B 1 36 ? 4.176 -23.641 0.672 1 90.06 36 VAL B N 1
ATOM 1439 C CA . VAL B 1 36 ? 3.254 -22.844 1.47 1 90.06 36 VAL B CA 1
ATOM 1440 C C . VAL B 1 36 ? 2.836 -21.609 0.686 1 90.06 36 VAL B C 1
ATOM 1442 O O . VAL B 1 36 ? 1.806 -21 0.98 1 90.06 36 VAL B O 1
ATOM 1445 N N . TRP B 1 37 ? 3.574 -21.297 -0.325 1 93.5 37 TRP B N 1
ATOM 1446 C CA . TRP B 1 37 ? 3.373 -20.062 -1.079 1 93.5 37 TRP B CA 1
ATOM 1447 C C . TRP B 1 37 ? 2.041 -20.094 -1.821 1 93.5 37 TRP B C 1
ATOM 1449 O O . TRP B 1 37 ? 1.465 -19.047 -2.113 1 93.5 37 TRP B O 1
ATOM 1459 N N . TRP B 1 38 ? 1.523 -21.266 -1.97 1 94.69 38 TRP B N 1
ATOM 1460 C CA . TRP B 1 38 ? 0.33 -21.422 -2.795 1 94.69 38 TRP B CA 1
ATOM 1461 C C . TRP B 1 38 ? -0.915 -21.578 -1.93 1 94.69 38 TRP B C 1
ATOM 1463 O O . TRP B 1 38 ? -2.012 -21.812 -2.445 1 94.69 38 TRP B O 1
ATOM 1473 N N . THR B 1 39 ? -0.758 -21.422 -0.586 1 93.44 39 THR B N 1
ATOM 1474 C CA . THR B 1 39 ? -1.858 -21.766 0.305 1 93.44 39 THR B CA 1
ATOM 1475 C C . THR B 1 39 ? -2.215 -20.594 1.213 1 93.44 39 THR B C 1
ATOM 1477 O O . THR B 1 39 ? -2.936 -20.766 2.199 1 93.44 39 THR B O 1
ATOM 1480 N N . THR B 1 40 ? -1.715 -19.391 0.88 1 96.38 40 THR B N 1
ATOM 1481 C CA . THR B 1 40 ? -1.932 -18.25 1.764 1 96.38 40 THR B CA 1
ATOM 1482 C C . THR B 1 40 ? -1.684 -16.938 1.024 1 96.38 40 THR B C 1
ATOM 1484 O O . THR B 1 40 ? -1.425 -16.938 -0.181 1 96.38 40 THR B O 1
ATOM 1487 N N . THR B 1 41 ? -1.909 -15.859 1.622 1 97.75 41 THR B N 1
ATOM 1488 C CA . THR B 1 41 ? -1.447 -14.539 1.193 1 97.75 41 THR B CA 1
ATOM 1489 C C . THR B 1 41 ? -0.236 -14.102 2.012 1 97.75 41 THR B C 1
ATOM 1491 O O . THR B 1 41 ? 0.099 -14.727 3.02 1 97.75 41 THR B O 1
ATOM 1494 N N . PHE B 1 42 ? 0.437 -13.023 1.485 1 98.44 42 PHE B N 1
ATOM 1495 C CA . PHE B 1 42 ? 1.684 -12.648 2.145 1 98.44 42 PHE B CA 1
ATOM 1496 C C . PHE B 1 42 ? 1.771 -11.141 2.322 1 98.44 42 PHE B C 1
ATOM 1498 O O . PHE B 1 42 ? 1.382 -10.383 1.432 1 98.44 42 PHE B O 1
ATOM 1505 N N . ARG B 1 43 ? 2.324 -10.758 3.434 1 98.69 43 ARG B N 1
ATOM 1506 C CA . ARG B 1 43 ? 2.846 -9.422 3.682 1 98.69 43 ARG B CA 1
ATOM 1507 C C . ARG B 1 43 ? 4.301 -9.469 4.129 1 98.69 43 ARG B C 1
ATOM 1509 O O . ARG B 1 43 ? 4.691 -10.352 4.898 1 98.69 43 ARG B O 1
ATOM 1516 N N . CYS B 1 44 ? 5.082 -8.586 3.604 1 98.56 44 CYS B N 1
ATOM 1517 C CA . CYS B 1 44 ? 6.531 -8.656 3.74 1 98.56 44 CYS B CA 1
ATOM 1518 C C . CYS B 1 44 ? 7.102 -7.328 4.223 1 98.56 44 CYS B C 1
ATOM 1520 O O . CYS B 1 44 ? 6.574 -6.266 3.889 1 98.56 44 CYS B O 1
ATOM 1522 N N . ASN B 1 45 ? 8.242 -7.371 4.93 1 98.69 45 ASN B N 1
ATOM 1523 C CA . ASN B 1 45 ? 8.82 -6.133 5.441 1 98.69 45 ASN B CA 1
ATOM 1524 C C . ASN B 1 45 ? 10.023 -5.695 4.613 1 98.69 45 ASN B C 1
ATOM 1526 O O . ASN B 1 45 ? 10.828 -4.879 5.066 1 98.69 45 ASN B O 1
ATOM 1530 N N . CYS B 1 46 ? 10.227 -6.25 3.443 1 98.19 46 CYS B N 1
ATOM 1531 C CA . CYS B 1 46 ? 11.273 -5.672 2.609 1 98.19 46 CYS B CA 1
ATOM 1532 C C . CYS B 1 46 ? 10.938 -4.234 2.229 1 98.19 46 CYS B C 1
ATOM 1534 O O . CYS B 1 46 ? 9.789 -3.807 2.361 1 98.19 46 CYS B O 1
ATOM 1536 N N . SER B 1 47 ? 11.875 -3.504 1.735 1 98.31 47 SER B N 1
ATOM 1537 C CA . SER B 1 47 ? 11.688 -2.068 1.533 1 98.31 47 SER B CA 1
ATOM 1538 C C . SER B 1 47 ? 10.617 -1.79 0.485 1 98.31 47 SER B C 1
ATOM 1540 O O . SER B 1 47 ? 9.789 -0.894 0.66 1 98.31 47 SER B O 1
ATOM 1542 N N . SER B 1 48 ? 10.57 -2.564 -0.573 1 98.56 48 SER B N 1
ATOM 1543 C CA . SER B 1 48 ? 9.609 -2.32 -1.641 1 98.56 48 SER B CA 1
ATOM 1544 C C . SER B 1 48 ? 8.195 -2.66 -1.194 1 98.56 48 SER B C 1
ATOM 1546 O O . SER B 1 48 ? 7.27 -1.865 -1.382 1 98.56 48 SER B O 1
ATOM 1548 N N . CYS B 1 49 ? 8.016 -3.812 -0.557 1 98.62 49 CYS B N 1
ATOM 1549 C CA . CYS B 1 49 ? 6.695 -4.211 -0.08 1 98.62 49 CYS B CA 1
ATOM 1550 C C . CYS B 1 49 ? 6.199 -3.266 1.007 1 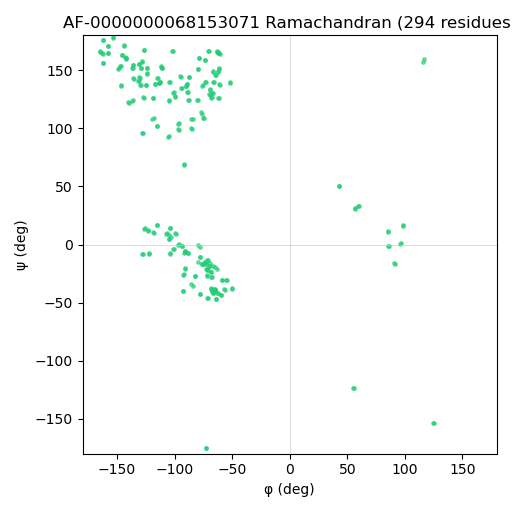98.62 49 CYS B C 1
ATOM 1552 O O . CYS B 1 49 ? 5.008 -2.955 1.068 1 98.62 49 CYS B O 1
ATOM 1554 N N . LEU B 1 50 ? 7.125 -2.854 1.856 1 98.69 50 LEU B N 1
ATOM 1555 C CA . LEU B 1 50 ? 6.73 -1.954 2.936 1 98.69 50 LEU B CA 1
ATOM 1556 C C . LEU B 1 50 ? 6.234 -0.624 2.379 1 98.69 50 LEU B C 1
ATOM 1558 O O . LEU B 1 50 ? 5.129 -0.185 2.705 1 98.69 50 LEU B O 1
ATOM 1562 N N . LYS B 1 51 ? 6.949 -0.031 1.444 1 98.88 51 LYS B N 1
ATOM 1563 C CA . LYS B 1 51 ? 6.621 1.297 0.936 1 98.88 51 LYS B CA 1
ATOM 1564 C C . LYS B 1 51 ? 5.371 1.257 0.059 1 98.88 51 LYS B C 1
ATOM 1566 O O . LYS B 1 51 ? 4.707 2.275 -0.128 1 98.88 51 LYS B O 1
ATOM 1571 N N . THR B 1 52 ? 5.043 0.063 -0.469 1 98.81 52 THR B N 1
ATOM 1572 C CA . THR B 1 52 ? 3.846 -0.073 -1.291 1 98.81 52 THR B CA 1
ATOM 1573 C C . THR B 1 52 ? 2.729 -0.752 -0.506 1 98.81 52 THR B C 1
ATOM 1575 O O . THR B 1 52 ? 1.597 -0.849 -0.987 1 98.81 52 THR B O 1
ATOM 1578 N N . ARG B 1 53 ? 3.096 -1.223 0.653 1 98.75 53 ARG B N 1
ATOM 1579 C CA . ARG B 1 53 ? 2.223 -2.084 1.444 1 98.75 53 ARG B CA 1
ATOM 1580 C C . ARG B 1 53 ? 1.541 -3.127 0.566 1 98.75 53 ARG B C 1
ATOM 1582 O O . ARG B 1 53 ? 0.322 -3.297 0.628 1 98.75 53 ARG B O 1
ATOM 1589 N N . PHE B 1 54 ? 2.371 -3.775 -0.195 1 98.88 54 PHE B N 1
ATOM 1590 C CA . PHE B 1 54 ? 1.946 -4.789 -1.154 1 98.88 54 PHE B CA 1
ATOM 1591 C C . PHE B 1 54 ? 1.408 -6.02 -0.438 1 98.88 54 PHE B C 1
ATOM 1593 O O . PHE B 1 54 ? 2.045 -6.535 0.482 1 98.88 54 PHE B O 1
ATOM 1600 N N . TRP B 1 55 ? 0.214 -6.418 -0.792 1 98.88 55 TRP B N 1
ATOM 1601 C CA . TRP B 1 55 ? -0.451 -7.598 -0.248 1 98.88 55 TRP B CA 1
ATOM 1602 C C . TRP B 1 55 ? -0.669 -8.648 -1.331 1 98.88 55 TRP B C 1
ATOM 1604 O O . TRP B 1 55 ? -1.588 -8.531 -2.145 1 98.88 55 TRP B O 1
ATOM 1614 N N . LYS B 1 56 ? 0.203 -9.695 -1.315 1 98.5 56 LYS B N 1
ATOM 1615 C CA . LYS B 1 56 ? 0.299 -10.547 -2.5 1 98.5 56 LYS B CA 1
ATOM 1616 C C . LYS B 1 56 ? -0.267 -11.938 -2.227 1 98.5 56 LYS B C 1
ATOM 1618 O O . LYS B 1 56 ? -0.23 -12.414 -1.091 1 98.5 56 LYS B O 1
ATOM 1623 N N . VAL B 1 57 ? -0.746 -12.555 -3.225 1 98.5 57 VAL B N 1
ATOM 1624 C CA . VAL B 1 57 ? -1.03 -13.984 -3.375 1 98.5 57 VAL B CA 1
ATOM 1625 C C . VAL B 1 57 ? -0.396 -14.5 -4.664 1 98.5 57 VAL B C 1
ATOM 1627 O O . VAL B 1 57 ? -0.411 -13.82 -5.691 1 98.5 57 VAL B O 1
ATOM 1630 N N . PHE B 1 58 ? 0.173 -15.609 -4.598 1 98.31 58 PHE B N 1
ATOM 1631 C CA . PHE B 1 58 ? 0.846 -16.172 -5.766 1 98.31 58 PHE B CA 1
ATOM 1632 C C . PHE B 1 58 ? -0.112 -17.016 -6.59 1 98.31 58 PHE B C 1
ATOM 1634 O O . PHE B 1 58 ? -0.884 -17.797 -6.035 1 98.31 58 PHE B O 1
ATOM 1641 N N . VAL B 1 59 ? -0.026 -16.875 -7.867 1 98.38 59 VAL B N 1
ATOM 1642 C CA . VAL B 1 59 ? -0.827 -17.672 -8.781 1 98.38 59 VAL B CA 1
ATOM 1643 C C . VAL B 1 59 ? 0.039 -18.141 -9.945 1 98.38 59 VAL B C 1
ATOM 1645 O O . VAL B 1 59 ? 1.001 -17.469 -10.328 1 98.38 59 VAL B O 1
ATOM 1648 N N . THR B 1 60 ? -0.309 -19.25 -10.516 1 98.19 60 THR B N 1
ATOM 1649 C CA . THR B 1 60 ? 0.37 -19.734 -11.703 1 98.19 60 THR B CA 1
ATOM 1650 C C . THR B 1 60 ? -0.014 -18.922 -12.93 1 98.19 60 THR B C 1
ATOM 1652 O O . THR B 1 60 ? -1.029 -18.219 -12.922 1 98.19 60 THR B O 1
ATOM 1655 N N . PRO B 1 61 ? 0.813 -18.938 -13.969 1 98.25 61 PRO B N 1
ATOM 1656 C CA . PRO B 1 61 ? 0.472 -18.219 -15.188 1 98.25 61 PRO B CA 1
ATOM 1657 C C . PRO B 1 61 ? -0.892 -18.609 -15.75 1 98.25 61 PRO B C 1
ATOM 1659 O O . PRO B 1 61 ? -1.604 -17.766 -16.297 1 98.25 61 PRO B O 1
ATOM 1662 N N . GLU B 1 62 ? -1.346 -19.828 -15.562 1 97.81 62 GLU B N 1
ATOM 1663 C CA . GLU B 1 62 ? -2.623 -20.312 -16.078 1 97.81 62 GLU B CA 1
ATOM 1664 C C . GLU B 1 62 ? -3.793 -19.688 -15.32 1 97.81 62 GLU B C 1
ATOM 1666 O O . GLU B 1 62 ? -4.914 -19.641 -15.836 1 97.81 62 GLU B O 1
ATOM 1671 N N . ASP B 1 63 ? -3.506 -19.234 -14.125 1 98.38 63 ASP B N 1
ATOM 1672 C CA . ASP B 1 63 ? -4.559 -18.703 -13.266 1 98.38 63 ASP B CA 1
ATOM 1673 C C . ASP B 1 63 ? -4.59 -17.188 -13.312 1 98.38 63 ASP B C 1
ATOM 1675 O O . ASP B 1 63 ? -5.281 -16.547 -12.516 1 98.38 63 ASP B O 1
ATOM 1679 N N . PHE B 1 64 ? -3.828 -16.594 -14.25 1 98.81 64 PHE B N 1
ATOM 1680 C CA . PHE B 1 64 ? -3.797 -15.133 -14.375 1 98.81 64 PHE B CA 1
ATOM 1681 C C . PHE B 1 64 ? -3.986 -14.711 -15.828 1 98.81 64 PHE B C 1
ATOM 1683 O O . PHE B 1 64 ? -3.43 -15.328 -16.734 1 98.81 64 PHE B O 1
ATOM 1690 N N . SER B 1 65 ? -4.758 -13.602 -16.031 1 98.88 65 SER B N 1
ATOM 1691 C CA . SER B 1 65 ? -4.906 -12.992 -17.344 1 98.88 65 SER B CA 1
ATOM 1692 C C . SER B 1 65 ? -4.902 -11.469 -17.25 1 98.88 65 SER B C 1
ATOM 1694 O O . SER B 1 65 ? -5.707 -10.883 -16.516 1 98.88 65 SER B O 1
ATOM 1696 N N . LEU B 1 66 ? -3.994 -10.875 -17.938 1 98.88 66 LEU B N 1
ATOM 1697 C CA . LEU B 1 66 ? -4.078 -9.43 -18.156 1 98.88 66 LEU B CA 1
ATOM 1698 C C . LEU B 1 66 ? -5.109 -9.102 -19.234 1 98.88 66 LEU B C 1
ATOM 1700 O O . LEU B 1 66 ? -4.93 -9.445 -20.391 1 98.88 66 LEU B O 1
ATOM 1704 N N . LEU B 1 67 ? -6.125 -8.477 -18.844 1 98.88 67 LEU B N 1
ATOM 1705 C CA . LEU B 1 67 ? -7.25 -8.25 -19.75 1 98.88 67 LEU B CA 1
ATOM 1706 C C . LEU B 1 67 ? -7.031 -7 -20.594 1 98.88 67 LEU B C 1
ATOM 1708 O O . LEU B 1 67 ? -7.477 -6.934 -21.734 1 98.88 67 LEU B O 1
ATOM 1712 N N . SER B 1 68 ? -6.387 -5.965 -20.078 1 98.81 68 SER B N 1
ATOM 1713 C CA . SER B 1 68 ? -6.07 -4.734 -20.797 1 98.81 68 SER B CA 1
ATOM 1714 C C . SER B 1 68 ? -4.973 -3.947 -20.078 1 98.81 68 SER B C 1
ATOM 1716 O O . SER B 1 68 ? -4.723 -4.164 -18.891 1 98.81 68 SER B O 1
ATOM 1718 N N . GLY B 1 69 ? -4.262 -3.096 -20.844 1 98.75 69 GLY B N 1
ATOM 1719 C CA . GLY B 1 69 ? -3.43 -2.064 -20.25 1 98.75 69 GLY B CA 1
ATOM 1720 C C . GLY B 1 69 ? -1.965 -2.451 -20.172 1 98.75 69 GLY B C 1
ATOM 1721 O O . GLY B 1 69 ? -1.216 -1.909 -19.359 1 98.75 69 GLY B O 1
ATOM 1722 N N . GLU B 1 70 ? -1.63 -3.447 -20.922 1 98.62 70 GLU B N 1
ATOM 1723 C CA . GLU B 1 70 ? -0.208 -3.779 -20.953 1 98.62 70 GLU B CA 1
ATOM 1724 C C . GLU B 1 70 ? 0.64 -2.545 -21.234 1 98.62 70 GLU B C 1
ATOM 1726 O O . GLU B 1 70 ? 1.689 -2.35 -20.625 1 98.62 70 GLU B O 1
ATOM 1731 N N . GLU B 1 71 ? 0.175 -1.687 -22.094 1 98.44 71 GLU B N 1
ATOM 1732 C CA . GLU B 1 71 ? 0.915 -0.5 -22.5 1 98.44 71 GLU B CA 1
ATOM 1733 C C . GLU B 1 71 ? 0.961 0.544 -21.391 1 98.44 71 GLU B C 1
ATOM 1735 O O . GLU B 1 71 ? 1.765 1.478 -21.453 1 98.44 71 GLU B O 1
ATOM 1740 N N . ALA B 1 72 ? 0.116 0.416 -20.438 1 98.88 72 ALA B N 1
ATOM 1741 C CA . ALA B 1 72 ? 0.054 1.367 -19.328 1 98.88 72 ALA B CA 1
ATOM 1742 C C . ALA B 1 72 ? 0.953 0.927 -18.188 1 98.88 72 ALA B C 1
ATOM 1744 O O . ALA B 1 72 ? 1.125 1.662 -17.203 1 98.88 72 ALA B O 1
ATOM 1745 N N . LEU B 1 73 ? 1.537 -0.241 -18.297 1 98.88 73 LEU B N 1
ATOM 1746 C CA . LEU B 1 73 ? 2.373 -0.763 -17.219 1 98.88 73 LEU B CA 1
ATOM 1747 C C . LEU B 1 73 ? 3.814 -0.286 -17.375 1 98.88 73 LEU B C 1
ATOM 1749 O O . LEU B 1 73 ? 4.406 -0.418 -18.438 1 98.88 73 LEU B O 1
ATOM 1753 N N . ALA B 1 74 ? 4.281 0.323 -16.344 1 98.81 74 ALA B N 1
ATOM 1754 C CA . ALA B 1 74 ? 5.715 0.576 -16.219 1 98.81 74 ALA B CA 1
ATOM 1755 C C . ALA B 1 74 ? 6.391 -0.517 -15.391 1 98.81 74 ALA B C 1
ATOM 1757 O O . ALA B 1 74 ? 5.789 -1.061 -14.461 1 98.81 74 ALA B O 1
ATOM 1758 N N . GLU B 1 75 ? 7.566 -0.838 -15.727 1 98.81 75 GLU B N 1
ATOM 1759 C CA . GLU B 1 75 ? 8.32 -1.892 -15.055 1 98.81 75 GLU B CA 1
ATOM 1760 C C . GLU B 1 75 ? 9.398 -1.307 -14.148 1 98.81 75 GLU B C 1
ATOM 1762 O O . GLU B 1 75 ? 10.055 -0.323 -14.508 1 98.81 75 GLU B O 1
ATOM 1767 N N . TYR B 1 76 ? 9.57 -1.872 -13.023 1 98.81 76 TYR B N 1
ATOM 1768 C CA . TYR B 1 76 ? 10.617 -1.522 -12.07 1 98.81 76 TYR B CA 1
ATOM 1769 C C . TYR B 1 76 ? 11.266 -2.773 -11.484 1 98.81 76 TYR B C 1
ATOM 1771 O O . TYR B 1 76 ? 10.578 -3.637 -10.938 1 98.81 76 TYR B O 1
ATOM 1779 N N . ARG B 1 77 ? 12.539 -2.844 -11.625 1 98.5 77 ARG B N 1
ATOM 1780 C CA . ARG B 1 77 ? 13.32 -3.936 -11.055 1 98.5 77 ARG B CA 1
ATOM 1781 C C . ARG B 1 77 ? 14.422 -3.406 -10.141 1 98.5 77 ARG B C 1
ATOM 1783 O O . ARG B 1 77 ? 14.977 -2.334 -10.391 1 98.5 77 ARG B O 1
ATOM 1790 N N . PHE B 1 78 ? 14.781 -4.172 -9.203 1 97.94 78 PHE B N 1
ATOM 1791 C CA . PHE B 1 78 ? 15.812 -3.781 -8.25 1 97.94 78 PHE B CA 1
ATOM 1792 C C . PHE B 1 78 ? 16.516 -5.008 -7.676 1 97.94 78 PHE B C 1
ATOM 1794 O O . PHE B 1 78 ? 16.156 -6.141 -8 1 97.94 78 PHE B O 1
ATOM 1801 N N . GLY B 1 79 ? 17.516 -4.723 -6.812 1 95.88 79 GLY B N 1
ATOM 1802 C CA . GLY B 1 79 ? 18.266 -5.844 -6.281 1 95.88 79 GLY B CA 1
ATOM 1803 C C . GLY B 1 79 ? 18.875 -6.727 -7.363 1 95.88 79 GLY B C 1
ATOM 1804 O O . GLY B 1 79 ? 19.578 -6.242 -8.242 1 95.88 79 GLY B O 1
ATOM 1805 N N . GLU B 1 80 ? 18.531 -8.023 -7.328 1 95.56 80 GLU B N 1
ATOM 1806 C CA . GLU B 1 80 ? 19.031 -8.977 -8.32 1 95.56 80 GLU B CA 1
ATOM 1807 C C . GLU B 1 80 ? 18.234 -8.867 -9.625 1 95.56 80 GLU B C 1
ATOM 1809 O O . GLU B 1 80 ? 18.547 -9.555 -10.602 1 95.56 80 GLU B O 1
ATOM 1814 N N . ARG B 1 81 ? 17.297 -8.023 -9.656 1 97.56 81 ARG B N 1
ATOM 1815 C CA . ARG B 1 81 ? 16.516 -7.672 -10.836 1 97.56 81 ARG B CA 1
ATOM 1816 C C . ARG B 1 81 ? 15.805 -8.891 -11.406 1 97.56 81 ARG B C 1
ATOM 1818 O O . ARG B 1 81 ? 15.57 -8.969 -12.617 1 97.56 81 ARG B O 1
ATOM 1825 N N . MET B 1 82 ? 15.398 -9.844 -10.477 1 96.69 82 MET B N 1
ATOM 1826 C CA . MET B 1 82 ? 14.773 -11.094 -10.906 1 96.69 82 MET B CA 1
ATOM 1827 C C . MET B 1 82 ? 13.258 -10.961 -10.938 1 96.69 82 MET B C 1
ATOM 1829 O O . MET B 1 82 ? 12.578 -11.734 -11.609 1 96.69 82 MET B O 1
ATOM 1833 N N . ILE B 1 83 ? 12.789 -10.07 -10.141 1 98.31 83 ILE B N 1
ATOM 1834 C CA . ILE B 1 83 ? 11.344 -9.906 -10.047 1 98.31 83 ILE B CA 1
ATOM 1835 C C . ILE B 1 83 ? 10.898 -8.727 -10.898 1 98.31 83 ILE B C 1
ATOM 1837 O O . ILE B 1 83 ? 11.477 -7.637 -10.812 1 98.31 83 ILE B O 1
ATOM 1841 N N . ARG B 1 84 ? 9.977 -8.984 -11.727 1 98.62 84 ARG B N 1
ATOM 1842 C CA . ARG B 1 84 ? 9.336 -7.945 -12.523 1 98.62 84 ARG B CA 1
ATOM 1843 C C . ARG B 1 84 ? 8.195 -7.285 -11.758 1 98.62 84 ARG B C 1
ATOM 1845 O O . ARG B 1 84 ? 7.094 -7.832 -11.68 1 98.62 84 ARG B O 1
ATOM 1852 N N . HIS B 1 85 ? 8.461 -6.156 -11.203 1 98.81 85 HIS B N 1
ATOM 1853 C CA . HIS B 1 85 ? 7.402 -5.344 -10.625 1 98.81 85 HIS B CA 1
ATOM 1854 C C . HIS B 1 85 ? 6.816 -4.387 -11.648 1 98.81 85 HIS B C 1
ATOM 1856 O O . HIS B 1 85 ? 7.555 -3.758 -12.414 1 98.81 85 HIS B O 1
ATOM 1862 N N . VAL B 1 86 ? 5.504 -4.289 -11.641 1 98.94 86 VAL B N 1
ATOM 1863 C CA . VAL B 1 86 ? 4.914 -3.33 -12.57 1 98.94 86 VAL B CA 1
ATOM 1864 C C . VAL B 1 86 ? 3.908 -2.449 -11.836 1 98.94 86 VAL B C 1
ATOM 1866 O O . VAL B 1 86 ? 3.338 -2.857 -10.82 1 98.94 86 VAL B O 1
ATOM 1869 N N . PHE B 1 87 ? 3.695 -1.287 -12.359 1 98.94 87 PHE B N 1
ATOM 1870 C CA . PHE B 1 87 ? 2.701 -0.345 -11.859 1 98.94 87 PHE B CA 1
ATOM 1871 C C . PHE B 1 87 ? 2.109 0.472 -13 1 98.94 87 PHE B C 1
ATOM 1873 O O . PHE B 1 87 ? 2.721 0.595 -14.07 1 98.94 87 PHE B O 1
ATOM 1880 N N . CYS B 1 88 ? 0.938 0.942 -12.852 1 98.94 88 CYS B N 1
ATOM 1881 C CA . CYS B 1 88 ? 0.282 1.773 -13.859 1 98.94 88 CYS B CA 1
ATOM 1882 C C . CYS B 1 88 ? 0.95 3.139 -13.953 1 98.94 88 CYS B C 1
ATOM 1884 O O . CYS B 1 88 ? 1.058 3.855 -12.953 1 98.94 88 CYS B O 1
ATOM 1886 N N . ARG B 1 89 ? 1.307 3.578 -15.086 1 98.81 89 ARG B N 1
ATOM 1887 C CA . ARG B 1 89 ? 2.025 4.832 -15.281 1 98.81 89 ARG B CA 1
ATOM 1888 C C . ARG B 1 89 ? 1.104 6.031 -15.07 1 98.81 89 ARG B C 1
ATOM 1890 O O . ARG B 1 89 ? 1.571 7.164 -14.938 1 98.81 89 ARG B O 1
ATOM 1897 N N . HIS B 1 90 ? -0.189 5.754 -15.062 1 98.81 90 HIS B N 1
ATOM 1898 C CA . HIS B 1 90 ? -1.151 6.848 -14.961 1 98.81 90 HIS B CA 1
ATOM 1899 C C . HIS B 1 90 ? -1.532 7.105 -13.508 1 98.81 90 HIS B C 1
ATOM 1901 O O . HIS B 1 90 ? -1.662 8.258 -13.094 1 98.81 90 HIS B O 1
ATOM 1907 N N . CYS B 1 91 ? -1.695 6 -12.734 1 98.94 91 CYS B N 1
ATOM 1908 C CA . CYS B 1 91 ? -2.207 6.207 -11.383 1 98.94 91 CYS B CA 1
ATOM 1909 C C . CYS B 1 91 ? -1.235 5.66 -10.344 1 98.94 91 CYS B C 1
ATOM 1911 O O . CYS B 1 91 ? -1.458 5.812 -9.141 1 98.94 91 CYS B O 1
ATOM 1913 N N . GLY B 1 92 ? -0.223 4.98 -10.711 1 98.94 92 GLY B N 1
ATOM 1914 C CA . GLY B 1 92 ? 0.859 4.57 -9.828 1 98.94 92 GLY B CA 1
ATOM 1915 C C . GLY B 1 92 ? 0.574 3.271 -9.102 1 98.94 92 GLY B C 1
ATOM 1916 O O . GLY B 1 92 ? 1.419 2.775 -8.352 1 98.94 92 GLY B O 1
ATOM 1917 N N . VAL B 1 93 ? -0.607 2.631 -9.289 1 98.94 93 VAL B N 1
ATOM 1918 C CA . VAL B 1 93 ? -1.003 1.434 -8.555 1 98.94 93 VAL B CA 1
ATOM 1919 C C . VAL B 1 93 ? -0.206 0.232 -9.055 1 98.94 93 VAL B C 1
ATOM 1921 O O . VAL B 1 93 ? 0.021 0.09 -10.258 1 98.94 93 VAL B O 1
ATOM 1924 N N . HIS B 1 94 ? 0.192 -0.61 -8.125 1 98.94 94 HIS B N 1
ATOM 1925 C CA . HIS B 1 94 ? 0.914 -1.851 -8.383 1 98.94 94 HIS B CA 1
ATOM 1926 C C . HIS B 1 94 ? -0.034 -3.045 -8.414 1 98.94 94 HIS B C 1
ATOM 1928 O O . HIS B 1 94 ? -0.354 -3.613 -7.367 1 98.94 94 HIS B O 1
ATOM 1934 N N . PRO B 1 95 ? -0.441 -3.52 -9.578 1 98.88 95 PRO B N 1
ATOM 1935 C CA . PRO B 1 95 ? -1.429 -4.602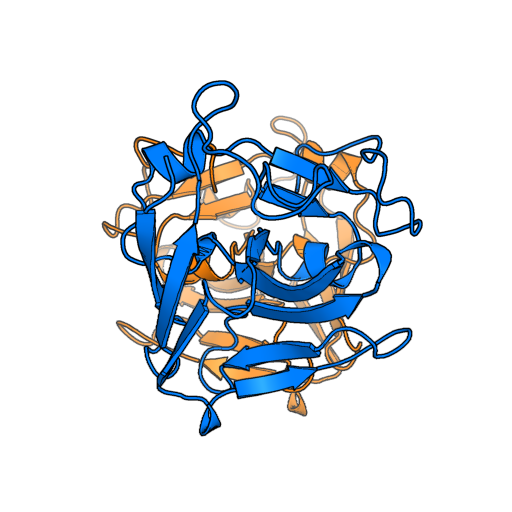 -9.578 1 98.88 95 PRO B CA 1
ATOM 1936 C C . PRO B 1 95 ? -0.799 -5.977 -9.375 1 98.88 95 PRO B C 1
ATOM 1938 O O . PRO B 1 95 ? -1.468 -6.902 -8.906 1 98.88 95 PRO B O 1
ATOM 1941 N N . LEU B 1 96 ? 0.489 -6.09 -9.797 1 98.69 96 LEU B N 1
ATOM 1942 C CA . LEU B 1 96 ? 1.088 -7.418 -9.727 1 98.69 96 LEU B CA 1
ATOM 1943 C C . LEU B 1 96 ? 2.605 -7.336 -9.859 1 98.69 96 LEU B C 1
ATOM 1945 O O . LEU B 1 96 ? 3.148 -6.281 -10.195 1 98.69 96 LEU B O 1
ATOM 1949 N N . GLY B 1 97 ? 3.271 -8.367 -9.555 1 98.62 97 GLY B N 1
ATOM 1950 C CA . GLY B 1 97 ? 4.621 -8.734 -9.953 1 98.62 97 GLY B CA 1
ATOM 1951 C C . GLY B 1 97 ? 4.707 -10.117 -10.57 1 98.62 97 GLY B C 1
ATOM 1952 O O . GLY B 1 97 ? 3.742 -10.883 -10.531 1 98.62 97 GLY B O 1
ATOM 1953 N N . SER B 1 98 ? 5.844 -10.414 -11.195 1 98.81 98 SER B N 1
ATOM 1954 C CA . SER B 1 98 ? 6.043 -11.75 -11.758 1 98.81 98 SER B CA 1
ATOM 1955 C C . SER B 1 98 ? 7.512 -12.156 -11.711 1 98.81 98 SER B C 1
ATOM 1957 O O . SER B 1 98 ? 8.398 -11.297 -11.727 1 98.81 98 SER B O 1
ATOM 1959 N N . ALA B 1 99 ? 7.684 -13.367 -11.633 1 98.56 99 ALA B N 1
ATOM 1960 C CA . ALA B 1 99 ? 9.023 -13.945 -11.648 1 98.56 99 ALA B CA 1
ATOM 1961 C C . ALA B 1 99 ? 8.984 -15.406 -12.078 1 98.56 99 ALA B C 1
ATOM 1963 O O . ALA B 1 99 ? 7.914 -15.953 -12.367 1 98.56 99 ALA B O 1
ATOM 1964 N N . ASP B 1 100 ? 10.18 -15.961 -12.297 1 98.5 100 ASP B N 1
ATOM 1965 C CA . ASP B 1 100 ? 10.398 -17.359 -12.602 1 98.5 100 ASP B CA 1
ATOM 1966 C C . ASP B 1 100 ? 11.445 -17.969 -11.664 1 98.5 100 ASP B C 1
ATOM 1968 O O . ASP B 1 100 ? 12.648 -17.797 -11.875 1 98.5 100 ASP B O 1
ATOM 1972 N N . PHE B 1 101 ? 10.984 -18.609 -10.594 1 97.25 101 PHE B N 1
ATOM 1973 C CA . PHE B 1 101 ? 11.875 -19.203 -9.617 1 97.25 101 PHE B CA 1
ATOM 1974 C C . PHE B 1 101 ? 11.688 -20.719 -9.57 1 97.25 101 PHE B C 1
ATOM 1976 O O . PHE B 1 101 ? 10.555 -21.203 -9.477 1 97.25 101 PHE B O 1
ATOM 1983 N N . GLU B 1 102 ? 12.703 -21.422 -9.492 1 96.88 102 GLU B N 1
ATOM 1984 C CA . GLU B 1 102 ? 12.656 -22.875 -9.391 1 96.88 102 GLU B CA 1
ATOM 1985 C C . GLU B 1 102 ? 11.961 -23.312 -8.102 1 96.88 102 GLU B C 1
ATOM 1987 O O . GLU B 1 102 ? 11.148 -24.25 -8.117 1 96.88 102 GLU B O 1
ATOM 1992 N N . ILE B 1 103 ? 12.211 -22.688 -7.004 1 94.62 103 ILE B N 1
ATOM 1993 C CA . ILE B 1 103 ? 11.672 -23.047 -5.703 1 94.62 103 ILE B CA 1
ATOM 1994 C C . ILE B 1 103 ? 10.148 -22.891 -5.719 1 94.62 103 ILE B C 1
ATOM 1996 O O . ILE B 1 103 ? 9.445 -23.516 -4.918 1 94.62 103 ILE B O 1
ATOM 2000 N N . MET B 1 104 ? 9.641 -22.094 -6.656 1 96.06 104 MET B N 1
ATOM 2001 C CA . MET B 1 104 ? 8.203 -21.891 -6.789 1 96.06 104 MET B CA 1
ATOM 2002 C C . MET B 1 104 ? 7.609 -22.812 -7.848 1 96.06 104 MET B C 1
ATOM 2004 O O . MET B 1 104 ? 6.41 -22.75 -8.125 1 96.06 104 MET B O 1
ATOM 2008 N N . GLY B 1 105 ? 8.469 -23.609 -8.438 1 97.12 105 GLY B N 1
ATOM 2009 C CA . GLY B 1 105 ? 8.016 -24.531 -9.469 1 97.12 105 GLY B CA 1
ATOM 2010 C C . GLY B 1 105 ? 7.961 -23.906 -10.844 1 97.12 105 GLY B C 1
ATOM 2011 O O . GLY B 1 105 ? 7.344 -24.453 -11.758 1 97.12 105 GLY B O 1
ATOM 2012 N N . GLY B 1 106 ? 8.516 -22.719 -11.008 1 97.81 106 GLY B N 1
ATOM 2013 C CA . GLY B 1 106 ? 8.516 -22.062 -12.305 1 97.81 106 GLY B CA 1
ATOM 2014 C C . GLY B 1 106 ? 7.91 -20.672 -12.258 1 97.81 106 GLY B C 1
ATOM 2015 O O . GLY B 1 106 ? 7.992 -19.984 -11.234 1 97.81 106 GLY B O 1
ATOM 2016 N N . PRO B 1 107 ? 7.379 -20.219 -13.398 1 98.62 107 PRO B N 1
ATOM 2017 C CA . PRO B 1 107 ? 6.824 -18.859 -13.477 1 98.62 107 PRO B CA 1
ATOM 2018 C C . PRO B 1 107 ? 5.582 -18.688 -12.609 1 98.62 107 PRO B C 1
ATOM 2020 O O . PRO B 1 107 ? 4.805 -19.625 -12.43 1 98.62 107 PRO B O 1
ATOM 2023 N N . PHE B 1 108 ? 5.383 -17.453 -12.109 1 98.69 108 PHE B N 1
ATOM 2024 C CA . PHE B 1 108 ? 4.211 -17.109 -11.312 1 98.69 108 PHE B CA 1
ATOM 2025 C C . PHE B 1 108 ? 3.963 -15.609 -11.344 1 98.69 108 PHE B C 1
ATOM 2027 O O . PHE B 1 108 ? 4.809 -14.844 -11.812 1 98.69 108 PHE B O 1
ATOM 2034 N N . HIS B 1 109 ? 2.812 -15.266 -10.945 1 98.81 109 HIS B N 1
ATOM 2035 C CA . HIS B 1 109 ? 2.459 -13.883 -10.641 1 98.81 109 HIS B CA 1
ATOM 2036 C C . HIS B 1 109 ? 2.205 -13.695 -9.148 1 98.81 109 HIS B C 1
ATOM 2038 O O . HIS B 1 109 ? 1.633 -14.578 -8.492 1 98.81 109 HIS B O 1
ATOM 2044 N N . ALA B 1 110 ? 2.637 -12.656 -8.617 1 98.81 110 ALA B N 1
ATOM 2045 C CA . ALA B 1 110 ? 2.197 -12.133 -7.332 1 98.81 110 ALA B CA 1
ATOM 2046 C C . ALA B 1 110 ? 1.122 -11.062 -7.512 1 98.81 110 ALA B C 1
ATOM 2048 O O . ALA B 1 110 ? 1.426 -9.922 -7.871 1 98.81 110 ALA B O 1
ATOM 2049 N N . VAL B 1 111 ? -0.083 -11.406 -7.242 1 98.94 111 VAL B N 1
ATOM 2050 C CA . VAL B 1 111 ? -1.211 -10.5 -7.441 1 98.94 111 VAL B CA 1
ATOM 2051 C C . VAL B 1 111 ? -1.439 -9.672 -6.176 1 98.94 111 VAL B C 1
ATOM 2053 O O . VAL B 1 111 ? -1.467 -10.219 -5.07 1 98.94 111 VAL B O 1
ATOM 2056 N N . ASN B 1 112 ? -1.567 -8.391 -6.367 1 98.94 112 ASN B N 1
ATOM 2057 C CA . ASN B 1 112 ? -1.977 -7.52 -5.266 1 98.94 112 ASN B CA 1
ATOM 2058 C C . ASN B 1 112 ? -3.465 -7.664 -4.965 1 98.94 112 ASN B C 1
ATOM 2060 O O . ASN B 1 112 ? -4.305 -7.145 -5.703 1 98.94 112 ASN B O 1
ATOM 2064 N N . ILE B 1 113 ? -3.801 -8.258 -3.861 1 98.75 113 ILE B N 1
ATOM 2065 C CA . ILE B 1 113 ? -5.203 -8.609 -3.676 1 98.75 113 ILE B CA 1
ATOM 2066 C C . ILE B 1 113 ? -6 -7.371 -3.275 1 98.75 113 ILE B C 1
ATOM 2068 O O . ILE B 1 113 ? -7.23 -7.367 -3.342 1 98.75 113 ILE B O 1
ATOM 2072 N N . ALA B 1 114 ? -5.328 -6.266 -2.953 1 98.81 114 ALA B N 1
ATOM 2073 C CA . ALA B 1 114 ? -5.996 -4.992 -2.705 1 98.81 114 ALA B CA 1
ATOM 2074 C C . ALA B 1 114 ? -6.535 -4.395 -4 1 98.81 114 ALA B C 1
ATOM 2076 O O . ALA B 1 114 ? -7.336 -3.459 -3.975 1 98.81 114 ALA B O 1
ATOM 2077 N N . CYS B 1 115 ? -6.105 -4.922 -5.086 1 98.94 115 CYS B N 1
ATOM 2078 C CA . CYS B 1 115 ? -6.523 -4.402 -6.383 1 98.94 115 CYS B CA 1
ATOM 2079 C C . CYS B 1 115 ? -7.734 -5.164 -6.906 1 98.94 115 CYS B C 1
ATOM 2081 O O . CYS B 1 115 ? -8.25 -4.848 -7.98 1 98.94 115 CYS B O 1
ATOM 2083 N N . LEU B 1 116 ? -8.203 -6.168 -6.172 1 98.88 116 LEU B N 1
ATOM 2084 C CA . LEU B 1 116 ? -9.383 -6.906 -6.605 1 98.88 116 LEU B CA 1
ATOM 2085 C C . LEU B 1 116 ? -10.633 -6.035 -6.504 1 98.88 116 LEU B C 1
ATOM 2087 O O . LEU B 1 116 ? -10.844 -5.367 -5.492 1 98.88 116 LEU B O 1
ATOM 2091 N N . ASP B 1 117 ? -11.359 -6.086 -7.531 1 98.75 117 ASP B N 1
ATOM 2092 C CA . ASP B 1 117 ? -12.531 -5.23 -7.609 1 98.75 117 ASP B CA 1
ATOM 2093 C C . ASP B 1 117 ? -13.766 -5.938 -7.051 1 98.75 117 ASP B C 1
ATOM 2095 O O . ASP B 1 117 ? -14.766 -5.293 -6.723 1 98.75 117 ASP B O 1
ATOM 2099 N N . ASP B 1 118 ? -13.703 -7.238 -7 1 98.62 118 ASP B N 1
ATOM 2100 C CA . ASP B 1 118 ? -14.922 -7.957 -6.645 1 98.62 118 ASP B CA 1
ATOM 2101 C C . ASP B 1 118 ? -14.695 -8.844 -5.422 1 98.62 118 ASP B C 1
ATOM 2103 O O . ASP B 1 118 ? -15.453 -9.789 -5.191 1 98.62 118 ASP B O 1
ATOM 2107 N N . ALA B 1 119 ? -13.617 -8.742 -4.652 1 98.31 119 ALA B N 1
ATOM 2108 C CA . ALA B 1 119 ? -13.469 -9.328 -3.322 1 98.31 119 ALA B CA 1
ATOM 2109 C C . ALA B 1 119 ? -14.25 -8.523 -2.285 1 98.31 119 ALA B C 1
ATOM 2111 O O . ALA B 1 119 ? -14.227 -7.293 -2.293 1 98.31 119 ALA B O 1
ATOM 2112 N N . THR B 1 120 ? -14.938 -9.156 -1.409 1 97.69 120 THR B N 1
ATOM 2113 C CA . THR B 1 120 ? -15.648 -8.461 -0.347 1 97.69 120 THR B CA 1
ATOM 2114 C C . THR B 1 120 ? -14.695 -8.062 0.775 1 97.69 120 THR B C 1
ATOM 2116 O O . THR B 1 120 ? -13.609 -8.625 0.898 1 97.69 120 THR B O 1
ATOM 2119 N N . ASP B 1 121 ? -15.148 -7.102 1.546 1 98.12 121 ASP B N 1
ATOM 2120 C CA . ASP B 1 121 ? -14.375 -6.711 2.719 1 98.12 121 ASP B CA 1
ATOM 2121 C C . ASP B 1 121 ? -14.125 -7.902 3.637 1 98.12 121 ASP B C 1
ATOM 2123 O O . ASP B 1 121 ? -13.031 -8.047 4.195 1 98.12 121 ASP B O 1
ATOM 2127 N N . GLU B 1 122 ? -15.125 -8.727 3.756 1 97.19 122 GLU B N 1
ATOM 2128 C CA . GLU B 1 122 ? -15.016 -9.898 4.613 1 97.19 122 GLU B CA 1
ATOM 2129 C C . GLU B 1 122 ? -14 -10.891 4.059 1 97.19 122 GLU B C 1
ATOM 2131 O O . GLU B 1 122 ? -13.25 -11.516 4.82 1 97.19 122 GLU B O 1
ATOM 2136 N N . GLU B 1 123 ? -14.008 -11.094 2.771 1 97.19 123 GLU B N 1
ATOM 2137 C CA . GLU B 1 123 ? -13.016 -11.984 2.168 1 97.19 123 GLU B CA 1
ATOM 2138 C C . GLU B 1 123 ? -11.602 -11.492 2.443 1 97.19 123 GLU B C 1
ATOM 2140 O O . GLU B 1 123 ? -10.727 -12.273 2.822 1 97.19 123 GLU B O 1
ATOM 2145 N N . LEU B 1 124 ? -11.398 -10.188 2.303 1 98.25 124 LEU B N 1
ATOM 2146 C CA . LEU B 1 124 ? -10.078 -9.617 2.547 1 98.25 124 LEU B CA 1
ATOM 2147 C C . LEU B 1 124 ? -9.711 -9.711 4.023 1 98.25 124 LEU B C 1
ATOM 2149 O O . LEU B 1 124 ? -8.578 -10.07 4.359 1 98.25 124 LEU B O 1
ATOM 2153 N N . ALA B 1 125 ? -10.664 -9.477 4.879 1 97.75 125 ALA B N 1
ATOM 2154 C CA . ALA B 1 125 ? -10.422 -9.484 6.316 1 97.75 125 ALA B CA 1
ATOM 2155 C C . ALA B 1 125 ? -10.102 -10.891 6.816 1 97.75 125 ALA B C 1
ATOM 2157 O O . ALA B 1 125 ? -9.352 -11.062 7.777 1 97.75 125 ALA B O 1
ATOM 2158 N N . ASN B 1 126 ? -10.633 -11.859 6.113 1 96.44 126 ASN B N 1
ATOM 2159 C CA . ASN B 1 126 ? -10.492 -13.234 6.598 1 96.44 126 ASN B CA 1
ATOM 2160 C C . ASN B 1 126 ? -9.398 -13.984 5.852 1 96.44 126 ASN B C 1
ATOM 2162 O O . ASN B 1 126 ? -9.102 -15.141 6.164 1 96.44 126 ASN B O 1
ATOM 2166 N N . ALA B 1 127 ? -8.789 -13.352 4.836 1 96.94 127 ALA B N 1
ATOM 2167 C CA . ALA B 1 127 ? -7.695 -14 4.117 1 96.94 127 ALA B CA 1
ATOM 2168 C C . ALA B 1 127 ? -6.523 -14.289 5.047 1 96.94 127 ALA B C 1
ATOM 2170 O O . ALA B 1 127 ? -6.062 -13.406 5.77 1 96.94 127 ALA B O 1
ATOM 2171 N N . PRO B 1 128 ? -6.062 -15.539 5.098 1 96.44 128 PRO B N 1
ATOM 2172 C CA . PRO B 1 128 ? -4.891 -15.812 5.934 1 96.44 128 PRO B CA 1
ATOM 2173 C C . PRO B 1 128 ? -3.635 -15.102 5.445 1 96.44 128 PRO B C 1
ATOM 2175 O O . PRO B 1 128 ? -3.445 -14.93 4.238 1 96.44 128 PRO B O 1
ATOM 2178 N N . ILE B 1 129 ? -2.805 -14.711 6.402 1 97.69 129 ILE B N 1
ATOM 2179 C CA . ILE B 1 129 ? -1.599 -13.961 6.066 1 97.69 129 ILE B CA 1
ATOM 2180 C C . ILE B 1 129 ? -0.38 -14.641 6.688 1 97.69 129 ILE B C 1
ATOM 2182 O O . ILE B 1 129 ? -0.37 -14.938 7.883 1 97.69 129 ILE B O 1
ATOM 2186 N N . VAL B 1 130 ? 0.576 -14.906 5.875 1 97.62 130 VAL B N 1
ATOM 2187 C CA . VAL B 1 130 ? 1.927 -15.219 6.336 1 97.62 130 VAL B CA 1
ATOM 2188 C C . VAL B 1 130 ? 2.822 -13.992 6.168 1 97.62 130 VAL B C 1
ATOM 2190 O O . VAL B 1 130 ? 2.824 -13.359 5.113 1 97.62 130 VAL B O 1
ATOM 2193 N N . TYR B 1 131 ? 3.52 -13.664 7.211 1 98.44 131 TYR B N 1
ATOM 2194 C CA . TYR B 1 131 ? 4.441 -12.539 7.168 1 98.44 131 TYR B CA 1
ATOM 2195 C C . TYR B 1 131 ? 5.852 -12.992 6.82 1 98.44 131 TYR B C 1
ATOM 2197 O O . TYR B 1 131 ? 6.316 -14.023 7.316 1 98.44 131 TYR B O 1
ATOM 2205 N N . GLU B 1 132 ? 6.48 -12.242 5.906 1 98.19 132 GLU B N 1
ATOM 2206 C CA . GLU B 1 132 ? 7.828 -12.578 5.453 1 98.19 132 GLU B CA 1
ATOM 2207 C C . GLU B 1 132 ? 8.836 -11.516 5.879 1 98.19 132 GLU B C 1
ATOM 2209 O O . GLU B 1 132 ? 8.547 -10.312 5.809 1 98.19 132 GLU B O 1
ATOM 2214 N N . ASP B 1 133 ? 10.023 -11.961 6.324 1 98.56 133 ASP B N 1
ATOM 2215 C CA . ASP B 1 133 ? 11.117 -11.055 6.652 1 98.56 133 ASP B CA 1
ATOM 2216 C C . ASP B 1 133 ? 12.023 -10.828 5.445 1 98.56 133 ASP B C 1
ATOM 2218 O O . ASP B 1 133 ? 13.195 -11.219 5.457 1 98.56 133 ASP B O 1
ATOM 2222 N N . GLY B 1 134 ? 11.438 -10.133 4.465 1 97.62 134 GLY B N 1
ATOM 2223 C CA . GLY B 1 134 ? 12.188 -9.828 3.256 1 97.62 134 GLY B CA 1
ATOM 2224 C C . GLY B 1 134 ? 13.32 -8.852 3.486 1 97.62 134 GLY B C 1
ATOM 2225 O O . GLY B 1 134 ? 14.297 -8.828 2.73 1 97.62 134 GLY B O 1
ATOM 2226 N N . ARG B 1 135 ? 13.203 -8.07 4.52 1 97.88 135 ARG B N 1
ATOM 2227 C CA . ARG B 1 135 ? 14.258 -7.121 4.863 1 97.88 135 ARG B CA 1
ATOM 2228 C C . ARG B 1 135 ? 15.586 -7.836 5.105 1 97.88 135 ARG B C 1
ATOM 2230 O O . ARG B 1 135 ? 16.641 -7.312 4.773 1 97.88 135 ARG B O 1
ATOM 2237 N N . HIS B 1 136 ? 15.5 -9.07 5.586 1 97.62 136 HIS B N 1
ATOM 2238 C CA . HIS B 1 136 ? 16.703 -9.836 5.883 1 97.62 136 HIS B CA 1
ATOM 2239 C C . HIS B 1 136 ? 16.812 -11.062 4.98 1 97.62 136 HIS B C 1
ATOM 2241 O O . HIS B 1 136 ? 17.469 -12.039 5.336 1 97.62 136 HIS B O 1
ATOM 2247 N N . ASP B 1 137 ? 16.078 -11.07 3.914 1 95.06 137 ASP B N 1
ATOM 2248 C CA . ASP B 1 137 ? 16.062 -12.164 2.953 1 95.06 137 ASP B CA 1
ATOM 2249 C C . ASP B 1 137 ? 15.703 -13.484 3.633 1 95.06 137 ASP B C 1
ATOM 2251 O O . ASP B 1 137 ? 16.266 -14.531 3.301 1 95.06 137 ASP B O 1
ATOM 2255 N N . ALA B 1 138 ? 14.898 -13.406 4.672 1 95.62 138 ALA B N 1
ATOM 2256 C CA . ALA B 1 138 ? 14.406 -14.57 5.398 1 95.62 138 ALA B CA 1
ATOM 2257 C C . ALA B 1 138 ? 12.938 -14.836 5.066 1 95.62 138 ALA B C 1
ATOM 2259 O O . ALA B 1 138 ? 12.039 -14.414 5.805 1 95.62 138 ALA B O 1
ATOM 2260 N N . TRP B 1 139 ? 12.68 -15.641 4.109 1 92.69 139 TRP B N 1
ATOM 2261 C CA . TRP B 1 139 ? 11.359 -15.812 3.504 1 92.69 139 TRP B CA 1
ATOM 2262 C C . TRP B 1 139 ? 10.578 -16.922 4.203 1 92.69 139 TRP B C 1
ATOM 2264 O O . TRP B 1 139 ? 9.383 -17.094 3.951 1 92.69 139 TRP B O 1
ATOM 2274 N N . ASP B 1 140 ? 11.219 -17.594 5.086 1 91.44 140 ASP B N 1
ATOM 2275 C CA . ASP B 1 140 ? 10.625 -18.734 5.773 1 91.44 140 ASP B CA 1
ATOM 2276 C C . ASP B 1 140 ? 10.234 -18.375 7.207 1 91.44 140 ASP B C 1
ATOM 2278 O O . ASP B 1 140 ? 9.859 -19.25 7.992 1 91.44 140 ASP B O 1
ATOM 2282 N N . ARG B 1 141 ? 10.414 -17.031 7.523 1 95.81 141 ARG B N 1
ATOM 2283 C CA . ARG B 1 141 ? 10.062 -16.641 8.883 1 95.81 141 ARG B CA 1
ATOM 2284 C C . ARG B 1 141 ? 9.43 -15.258 8.906 1 95.81 141 ARG B C 1
ATOM 2286 O O . ARG B 1 141 ? 9.617 -14.469 7.984 1 95.81 141 ARG B O 1
ATOM 2293 N N . SER B 1 142 ? 8.75 -15.016 10.008 1 97.75 142 SER B N 1
ATOM 2294 C CA . SER B 1 142 ? 8.094 -13.727 10.234 1 97.75 142 SER B CA 1
ATOM 2295 C C . SER B 1 142 ? 9.039 -12.734 10.891 1 97.75 142 SER B C 1
ATOM 2297 O O . SER B 1 142 ? 9.875 -13.109 11.711 1 97.75 142 SER B O 1
ATOM 2299 N N . PRO B 1 143 ? 8.953 -11.477 10.539 1 98.12 143 PRO B N 1
ATOM 2300 C CA . PRO B 1 143 ? 9.656 -10.484 11.359 1 98.12 143 PRO B CA 1
ATOM 2301 C C . PRO B 1 143 ? 9.141 -10.438 12.797 1 98.12 143 PRO B C 1
ATOM 2303 O O . PRO B 1 143 ? 8.086 -10.992 13.102 1 98.12 143 PRO B O 1
ATOM 2306 N N . ALA B 1 144 ? 9.898 -9.812 13.609 1 97.12 144 ALA B N 1
ATOM 2307 C CA . ALA B 1 144 ? 9.578 -9.727 15.031 1 97.12 144 ALA B CA 1
ATOM 2308 C C . ALA B 1 144 ? 8.305 -8.922 15.25 1 97.12 144 ALA B C 1
ATOM 2310 O O . ALA B 1 144 ? 7.516 -9.227 16.156 1 97.12 144 ALA B O 1
ATOM 2311 N N . VAL B 1 145 ? 8.133 -7.875 14.516 1 97.94 145 VAL B N 1
ATOM 2312 C CA . VAL B 1 145 ? 6.957 -7.012 14.586 1 97.94 145 VAL B CA 1
ATOM 2313 C C . VAL B 1 145 ? 6.238 -7.008 13.242 1 97.94 145 VAL B C 1
ATOM 2315 O O . VAL B 1 145 ? 6.848 -6.73 12.203 1 97.94 145 VAL B O 1
ATOM 2318 N N . THR B 1 146 ? 4.859 -7.336 13.266 1 98.06 146 THR B N 1
ATOM 2319 C CA . THR B 1 146 ? 4.203 -7.512 11.977 1 98.06 146 THR B CA 1
ATOM 2320 C C . THR B 1 146 ? 2.939 -6.656 11.891 1 98.06 146 THR B C 1
ATOM 2322 O O . THR B 1 146 ? 2.371 -6.484 10.812 1 98.06 146 THR B O 1
ATOM 2325 N N . SER B 1 147 ? 2.518 -6.02 12.992 1 97.06 147 SER B N 1
ATOM 2326 C CA . SER B 1 147 ? 1.182 -5.434 13.047 1 97.06 147 SER B CA 1
ATOM 2327 C C . SER B 1 147 ? 1.069 -4.227 12.125 1 97.06 147 SER B C 1
ATOM 2329 O O . SER B 1 147 ? -0.036 -3.809 11.773 1 97.06 147 SER B O 1
ATOM 2331 N N . TYR B 1 148 ? 2.225 -3.646 11.719 1 97.62 148 TYR B N 1
ATOM 2332 C CA . TYR B 1 148 ? 2.186 -2.469 10.859 1 97.62 148 TYR B CA 1
ATOM 2333 C C . TYR B 1 148 ? 2.145 -2.867 9.383 1 97.62 148 TYR B C 1
ATOM 2335 O O . TYR B 1 148 ? 1.898 -2.027 8.516 1 97.62 148 TYR B O 1
ATOM 2343 N N . LEU B 1 149 ? 2.301 -4.125 9.102 1 97.88 149 LEU B N 1
ATOM 2344 C CA . LEU B 1 149 ? 2.414 -4.574 7.719 1 97.88 149 LEU B CA 1
ATOM 2345 C C . LEU B 1 149 ? 1.036 -4.805 7.105 1 97.88 149 LEU B C 1
ATOM 2347 O O . LEU B 1 149 ? 0.086 -5.141 7.816 1 97.88 149 LEU B O 1
#

Radius of gyration: 18.62 Å; Cα contacts (8 Å, |Δi|>4): 711; chains: 2; bounding box: 38×53×48 Å

Nearest PDB structures (foldseek):
  3fac-assembly6_F  TM=7.957E-01  e=2.252E-08  Cereibacter sphaeroides 2.4.1
  6r0q-assembly4_D  TM=4.582E-01  e=1.585E-01  Magnetospirillum gryphiswaldense MSR-1
  4v32-assembly2_B  TM=5.096E-01  e=2.201E-01  Magnetospirillum gryphiswaldense MSR-1
  5oh7-assembly3_C  TM=4.707E-01  e=1.585E-01  Magnetospirillum gryphiswaldense
  8oua-assembly1_C  TM=4.239E-01  e=5.285E-01  Magnetospirillum gryphiswaldense

Foldseek 3Di:
DWDKFKFDDDVRQWIKIFTAFQAAPPPTDDFPDDDCLRTAKEQEDAPVCLVQVFIWHKDAPVGMGTPGNPVQWDWDADDVRFKTWIAGVVRGHTQWIWGADVVRVGIIIIGRCVRTDPDDPVSVVRTHYDYAHVNVPGGPHHDPDDPSD/DWDKFKFDDDVRQWIKIFTAFQAAPPPTDDFPDDDCLRTAKEQEDAPVCLVQVFIWHKDAPVGMGTPGNPVQWDWDADDVRFKTWIAGVVRGHTQWIWGADVVRVGIIIIGRCVRTPPDDPVSVVRTHYDYAHVNVPGGPHHDPDDVSD